Protein AF-I0YKD5-F1 (afdb_monomer)

Structure (mmCIF, N/CA/C/O backbone):
data_AF-I0YKD5-F1
#
_entry.id   AF-I0YKD5-F1
#
loop_
_atom_site.group_PDB
_atom_site.id
_atom_site.type_symbol
_atom_site.label_atom_id
_atom_site.label_alt_id
_atom_site.label_comp_id
_atom_site.label_asym_id
_atom_site.label_entity_id
_atom_site.label_seq_id
_atom_site.pdbx_PDB_ins_code
_atom_site.Cartn_x
_atom_site.Cartn_y
_atom_site.Cartn_z
_atom_site.occupancy
_atom_site.B_iso_or_equiv
_atom_site.auth_seq_id
_atom_site.auth_comp_id
_atom_site.auth_asym_id
_atom_site.auth_atom_id
_atom_site.pdbx_PDB_model_num
ATOM 1 N N . MET A 1 1 ? 11.331 14.201 7.854 1.00 37.38 1 MET A N 1
ATOM 2 C CA . MET A 1 1 ? 11.990 12.968 7.348 1.00 37.38 1 MET A CA 1
ATOM 3 C C . MET A 1 1 ? 11.842 11.856 8.395 1.00 37.38 1 MET A C 1
ATOM 5 O O . MET A 1 1 ? 12.772 11.095 8.614 1.00 37.38 1 MET A O 1
ATOM 9 N N . GLU A 1 2 ? 10.680 11.777 9.057 1.00 35.31 2 GLU A N 1
ATOM 10 C CA . GLU A 1 2 ? 10.522 11.077 10.348 1.00 35.31 2 GLU A CA 1
ATOM 11 C C . GLU A 1 2 ? 9.481 9.945 10.310 1.00 35.31 2 GLU A C 1
ATOM 13 O O . GLU A 1 2 ? 9.503 9.062 11.160 1.00 35.31 2 GLU A O 1
ATOM 18 N N . ASP A 1 3 ? 8.681 9.830 9.247 1.00 41.50 3 ASP A N 1
ATOM 19 C CA . ASP A 1 3 ? 7.626 8.804 9.147 1.00 41.50 3 ASP A CA 1
ATOM 20 C C . ASP A 1 3 ? 8.148 7.390 8.808 1.00 41.50 3 ASP A C 1
ATOM 22 O O . ASP A 1 3 ? 7.386 6.487 8.471 1.00 41.50 3 ASP A O 1
ATOM 26 N N . SER A 1 4 ? 9.467 7.174 8.851 1.00 49.19 4 SER A N 1
ATOM 27 C CA . SER A 1 4 ? 10.100 5.903 8.461 1.00 49.19 4 SER A CA 1
ATOM 28 C C . SER A 1 4 ? 10.347 4.939 9.624 1.00 49.19 4 SER A C 1
ATOM 30 O O . SER A 1 4 ? 10.656 3.778 9.373 1.00 49.19 4 SER A O 1
ATOM 32 N N . VAL A 1 5 ? 10.216 5.367 10.883 1.00 51.81 5 VAL A N 1
ATOM 33 C CA . VAL A 1 5 ? 10.756 4.607 12.026 1.00 51.81 5 VAL A CA 1
ATOM 34 C C . VAL A 1 5 ? 9.925 3.361 12.361 1.00 51.81 5 VAL A C 1
ATOM 36 O O . VAL A 1 5 ? 10.492 2.288 12.547 1.00 51.81 5 VAL A O 1
ATOM 39 N N . THR A 1 6 ? 8.592 3.435 12.355 1.00 48.34 6 THR A N 1
ATOM 40 C CA . THR A 1 6 ? 7.746 2.330 12.854 1.00 48.34 6 THR A CA 1
ATOM 41 C C . THR A 1 6 ? 7.658 1.144 11.883 1.00 48.34 6 THR A C 1
ATOM 43 O O . THR A 1 6 ? 7.740 -0.011 12.299 1.00 48.34 6 THR A O 1
ATOM 46 N N . GLY A 1 7 ? 7.570 1.400 10.571 1.00 50.03 7 GLY A N 1
ATOM 47 C CA . GLY A 1 7 ? 7.615 0.339 9.552 1.00 50.03 7 GLY A CA 1
ATOM 48 C C . GLY A 1 7 ? 9.004 -0.295 9.415 1.00 50.03 7 GLY A C 1
ATOM 49 O O . GLY A 1 7 ? 9.126 -1.495 9.163 1.00 50.03 7 GLY A O 1
ATOM 50 N N . PHE A 1 8 ? 10.058 0.497 9.635 1.00 52.47 8 PHE A N 1
ATOM 51 C CA . PHE A 1 8 ? 11.442 0.028 9.605 1.00 52.47 8 PHE A CA 1
ATOM 52 C C . PHE A 1 8 ? 11.799 -0.805 10.843 1.00 52.47 8 PHE A C 1
ATOM 54 O O . PHE A 1 8 ? 12.452 -1.838 10.700 1.00 52.47 8 PHE A O 1
ATOM 61 N N . ALA A 1 9 ? 11.308 -0.420 12.028 1.00 54.50 9 ALA A N 1
ATOM 62 C CA . ALA A 1 9 ? 11.551 -1.126 13.287 1.00 54.50 9 ALA A CA 1
ATOM 63 C C . ALA A 1 9 ? 11.042 -2.575 13.263 1.00 54.50 9 ALA A C 1
ATOM 65 O O . ALA A 1 9 ? 11.730 -3.478 13.732 1.00 54.50 9 ALA A O 1
ATOM 66 N N . LEU A 1 10 ? 9.875 -2.818 12.657 1.00 62.19 10 LEU A N 1
ATOM 67 C CA . LEU A 1 10 ? 9.301 -4.164 12.554 1.00 62.19 10 LEU A CA 1
ATOM 68 C C . LEU A 1 10 ? 9.714 -4.910 11.272 1.00 62.19 10 LEU A C 1
ATOM 70 O O . LEU A 1 10 ? 9.335 -6.065 11.090 1.00 62.19 10 LEU A O 1
ATOM 74 N N . ARG A 1 11 ? 10.462 -4.261 10.361 1.00 68.12 11 ARG A N 1
ATOM 75 C CA . ARG A 1 11 ? 10.817 -4.778 9.021 1.00 68.12 11 ARG A CA 1
ATOM 76 C C . ARG A 1 11 ? 9.619 -5.338 8.234 1.00 68.12 11 ARG A C 1
ATOM 78 O O . ARG A 1 11 ? 9.782 -6.197 7.365 1.00 68.12 11 ARG A O 1
ATOM 85 N N . VAL A 1 12 ? 8.410 -4.843 8.502 1.00 76.69 12 VAL A N 1
ATOM 86 C CA . VAL A 1 12 ? 7.196 -5.278 7.802 1.00 76.69 12 VAL A CA 1
ATOM 87 C C . VAL A 1 12 ? 6.999 -4.408 6.576 1.00 76.69 12 VAL A C 1
ATOM 89 O O . VAL A 1 12 ? 7.038 -3.183 6.642 1.00 76.69 12 VAL A O 1
ATOM 92 N N . SER A 1 13 ? 6.763 -5.054 5.440 1.00 81.81 13 SER A N 1
ATOM 93 C CA . SER A 1 13 ? 6.465 -4.379 4.183 1.00 81.81 13 SER A CA 1
ATOM 94 C C . SER A 1 13 ? 5.266 -5.020 3.505 1.00 81.81 13 SER A C 1
ATOM 96 O O . SER A 1 13 ? 4.791 -6.076 3.914 1.00 81.81 13 SER A O 1
ATOM 98 N N . CYS A 1 14 ? 4.821 -4.436 2.398 1.00 79.19 14 CYS A N 1
ATOM 99 C CA . CYS A 1 14 ? 3.834 -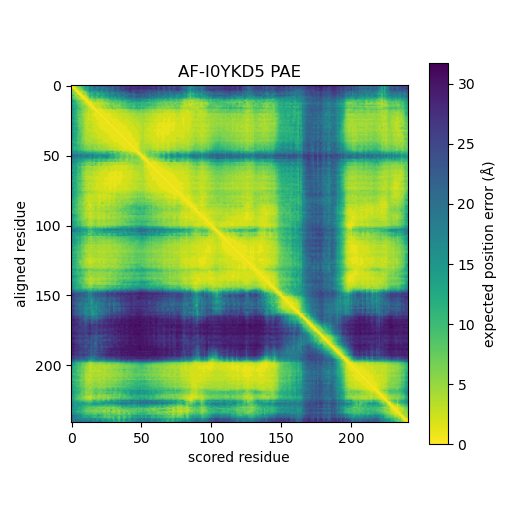5.063 1.526 1.00 79.19 14 CYS A CA 1
ATOM 100 C C . CYS A 1 14 ? 4.242 -6.463 1.027 1.00 79.19 14 CYS A C 1
ATOM 102 O O . CYS A 1 14 ? 3.388 -7.223 0.577 1.00 79.19 14 CYS A O 1
ATOM 104 N N . ALA A 1 15 ? 5.528 -6.810 1.090 1.00 80.44 15 ALA A N 1
ATOM 105 C CA . ALA A 1 15 ? 6.038 -8.088 0.622 1.00 80.44 15 ALA A CA 1
ATOM 106 C C . ALA A 1 15 ? 5.952 -9.223 1.656 1.00 80.44 15 ALA A C 1
ATOM 108 O O . ALA A 1 15 ? 6.282 -10.352 1.307 1.00 80.44 15 ALA A O 1
ATOM 109 N N . THR A 1 16 ? 5.522 -8.963 2.899 1.00 79.75 16 THR A N 1
ATOM 110 C CA . THR A 1 16 ? 5.273 -10.024 3.888 1.00 79.75 16 THR A CA 1
ATOM 111 C C . THR A 1 16 ? 3.817 -10.501 3.765 1.00 79.75 16 THR A C 1
ATOM 113 O O . THR A 1 16 ? 2.896 -9.791 4.176 1.00 79.75 16 THR A O 1
ATOM 116 N N . PRO A 1 17 ? 3.563 -11.691 3.183 1.00 74.19 17 PRO A N 1
ATOM 117 C CA . PRO A 1 17 ? 2.228 -12.074 2.711 1.00 74.19 17 PRO A CA 1
ATOM 118 C C . PRO A 1 17 ? 1.195 -12.233 3.831 1.00 74.19 17 PRO A C 1
ATOM 120 O O . PRO A 1 17 ? 0.009 -12.038 3.589 1.00 74.19 17 PRO A O 1
ATOM 123 N N . VAL A 1 18 ? 1.638 -12.556 5.048 1.00 81.62 18 VAL A N 1
ATOM 124 C CA . VAL A 1 18 ? 0.762 -12.731 6.218 1.00 81.62 18 VAL A CA 1
ATOM 125 C C . VAL A 1 18 ? 0.810 -11.501 7.121 1.00 81.62 18 VAL A C 1
ATOM 127 O O . VAL A 1 18 ? -0.221 -10.910 7.435 1.00 81.62 18 VAL A O 1
ATOM 130 N N . LEU A 1 19 ? 2.017 -11.078 7.503 1.00 81.94 19 LEU A N 1
ATOM 131 C CA . LEU A 1 19 ? 2.203 -10.026 8.500 1.00 81.94 19 LEU A CA 1
ATOM 132 C C . LEU A 1 19 ? 1.756 -8.644 8.002 1.00 81.94 19 LEU A C 1
ATOM 134 O O . LEU A 1 19 ? 1.177 -7.882 8.770 1.00 81.94 19 LEU A O 1
ATOM 138 N N . GLY A 1 20 ? 1.968 -8.332 6.719 1.00 82.19 20 GLY A N 1
ATOM 139 C CA . GLY A 1 20 ? 1.531 -7.068 6.129 1.00 82.19 20 GLY A CA 1
ATOM 140 C C . GLY A 1 20 ? 0.006 -6.899 6.170 1.00 82.19 20 GLY A C 1
ATOM 141 O O . GLY A 1 20 ? -0.481 -5.917 6.730 1.00 82.19 20 GLY A O 1
ATOM 142 N N . PRO A 1 21 ? -0.779 -7.847 5.623 1.00 85.75 21 PRO A N 1
ATOM 143 C CA . PRO A 1 21 ? -2.234 -7.798 5.724 1.00 85.75 21 PRO A CA 1
ATOM 144 C C . PRO A 1 21 ? -2.766 -7.827 7.159 1.00 85.75 21 PRO A C 1
ATOM 146 O O . PRO A 1 21 ? -3.711 -7.096 7.442 1.00 85.75 21 PRO A O 1
ATOM 149 N N . ALA A 1 22 ? -2.155 -8.610 8.055 1.00 87.75 22 ALA A N 1
ATOM 150 C CA . ALA A 1 22 ? -2.555 -8.662 9.461 1.00 87.75 22 ALA A CA 1
ATOM 151 C C . ALA A 1 22 ? -2.393 -7.297 10.145 1.00 87.75 22 ALA A C 1
ATOM 153 O O . ALA A 1 22 ? -3.340 -6.795 10.740 1.00 87.75 22 ALA A O 1
ATOM 154 N N . LEU A 1 23 ? -1.237 -6.643 9.987 1.00 87.81 23 LEU A N 1
ATOM 155 C CA . LEU A 1 23 ? -1.011 -5.313 10.558 1.00 87.81 23 LEU A CA 1
ATOM 156 C C . LEU A 1 23 ? -1.886 -4.237 9.910 1.00 87.81 23 LEU A C 1
ATOM 158 O O . LEU A 1 23 ? -2.377 -3.355 10.609 1.00 87.81 23 LEU A O 1
ATOM 162 N N . GLY A 1 24 ? -2.137 -4.325 8.600 1.00 88.00 24 GLY A N 1
ATOM 163 C CA . GLY A 1 24 ? -3.091 -3.441 7.927 1.00 88.00 24 GLY A CA 1
ATOM 164 C C . GLY A 1 24 ? -4.516 -3.586 8.474 1.00 88.00 24 GLY A C 1
ATOM 165 O O . GLY A 1 24 ? -5.186 -2.582 8.699 1.00 88.00 24 GLY A O 1
ATOM 166 N N . MET A 1 25 ? -4.964 -4.818 8.730 1.00 91.56 25 MET A N 1
ATOM 167 C CA . MET A 1 25 ? -6.272 -5.100 9.328 1.00 91.56 25 MET A CA 1
ATOM 168 C C . MET A 1 25 ? -6.360 -4.584 10.768 1.00 91.56 25 MET A C 1
ATOM 170 O O . MET A 1 25 ? -7.313 -3.879 11.094 1.00 91.56 25 MET A O 1
ATOM 174 N N . SER A 1 26 ? -5.353 -4.867 11.600 1.00 91.31 26 SER A N 1
ATOM 175 C CA . SER A 1 26 ? -5.290 -4.371 12.980 1.00 91.31 26 SER A CA 1
ATOM 176 C C . SER A 1 26 ? -5.279 -2.845 13.040 1.00 91.31 26 SER A C 1
ATOM 178 O O . SER A 1 26 ? -5.953 -2.266 13.887 1.00 91.31 26 SER A O 1
ATOM 180 N N . GLY A 1 27 ? -4.560 -2.191 12.121 1.00 90.25 27 GLY A N 1
ATOM 181 C CA . GLY A 1 27 ? -4.538 -0.734 12.010 1.00 90.25 27 GLY A CA 1
ATOM 182 C C . GLY A 1 27 ? -5.930 -0.155 11.761 1.00 90.25 27 GLY A C 1
ATOM 183 O O . GLY A 1 27 ? -6.363 0.720 12.503 1.00 90.25 27 GLY A O 1
ATOM 184 N N . ILE A 1 28 ? -6.667 -0.689 10.780 1.00 91.75 28 ILE A N 1
ATOM 185 C CA . ILE A 1 28 ? -8.043 -0.245 10.498 1.00 91.75 28 ILE A CA 1
ATOM 186 C C . ILE A 1 28 ? -8.966 -0.528 11.683 1.00 91.75 28 ILE A C 1
ATOM 188 O O . ILE A 1 28 ? -9.732 0.351 12.072 1.00 91.75 28 ILE A O 1
ATOM 192 N N . GLY A 1 29 ? -8.894 -1.727 12.270 1.00 94.12 29 GLY A N 1
ATOM 193 C CA . GLY A 1 29 ? -9.731 -2.100 13.411 1.00 94.12 29 GLY A CA 1
ATOM 194 C C . GLY A 1 29 ? -9.538 -1.151 14.595 1.00 94.12 29 GLY A C 1
ATOM 195 O O . GLY A 1 29 ? -10.513 -0.618 15.119 1.00 94.12 29 GLY A O 1
ATOM 196 N N . LEU A 1 30 ? -8.284 -0.860 14.956 1.00 93.94 30 LEU A N 1
ATOM 197 C CA . LEU A 1 30 ? -7.962 0.072 16.037 1.00 93.94 30 LEU A CA 1
ATOM 198 C C . LEU A 1 30 ? -8.420 1.501 15.724 1.00 93.94 30 LEU A C 1
ATOM 200 O O . LEU A 1 30 ? -9.017 2.146 16.582 1.00 93.94 30 LEU A O 1
ATOM 204 N N . SER A 1 31 ? -8.181 1.993 14.504 1.00 91.81 31 SER A N 1
ATOM 205 C CA . SER A 1 31 ? -8.661 3.318 14.094 1.00 91.81 31 SER A CA 1
ATOM 206 C C . SER A 1 31 ? -10.182 3.433 14.194 1.00 91.81 31 SER A C 1
ATOM 208 O O . SER A 1 31 ? -10.679 4.451 14.663 1.00 91.81 31 SER A O 1
ATOM 210 N N . SER A 1 32 ? -10.906 2.376 13.824 1.00 94.56 32 SER A N 1
ATOM 211 C CA . SER A 1 32 ? -12.373 2.356 13.854 1.00 94.56 32 SER A CA 1
ATOM 212 C C . SER A 1 32 ? -12.909 2.359 15.287 1.00 94.56 32 SER A C 1
ATOM 214 O O . SER A 1 32 ? -13.814 3.129 15.590 1.00 94.56 32 SER A O 1
ATOM 216 N N . ILE A 1 33 ? -12.291 1.592 16.197 1.00 95.06 33 ILE A N 1
ATOM 217 C CA . ILE A 1 33 ? -12.603 1.631 17.640 1.00 95.06 33 ILE A CA 1
ATOM 218 C C . ILE A 1 33 ? -12.434 3.048 18.197 1.00 95.06 33 ILE A C 1
ATOM 220 O O . ILE A 1 33 ? -13.304 3.557 18.903 1.00 95.06 33 ILE A O 1
ATOM 224 N N . LEU A 1 34 ? -11.309 3.698 17.883 1.00 94.50 34 LEU A N 1
ATOM 225 C CA . LEU A 1 34 ? -11.026 5.051 18.363 1.00 94.50 34 LEU A CA 1
ATOM 226 C C . LEU A 1 34 ? -12.013 6.077 17.792 1.00 94.50 34 LEU A C 1
ATOM 228 O O . LEU A 1 34 ? -12.450 6.966 18.523 1.00 94.50 34 LEU A O 1
ATOM 232 N N . ALA A 1 35 ? -12.393 5.943 16.520 1.00 92.50 35 ALA A N 1
ATOM 233 C CA . ALA A 1 35 ? -13.384 6.806 15.887 1.00 92.50 35 ALA A CA 1
ATOM 234 C C . ALA A 1 35 ? -14.782 6.626 16.498 1.00 92.50 35 ALA A C 1
ATOM 236 O O . ALA A 1 35 ? -15.439 7.620 16.814 1.00 92.50 35 ALA A O 1
ATOM 237 N N . GLY A 1 36 ? -15.215 5.384 16.734 1.00 93.12 36 GLY A N 1
ATOM 238 C CA . GLY A 1 36 ? -16.485 5.091 17.399 1.00 93.12 36 GLY A CA 1
ATOM 239 C C . GLY A 1 36 ? -16.531 5.645 18.824 1.00 93.12 36 GLY A C 1
ATOM 240 O O . GLY A 1 36 ? -17.502 6.295 19.214 1.00 93.12 36 GLY A O 1
ATOM 241 N N . GLU A 1 37 ? -15.449 5.487 19.590 1.00 92.75 37 GLU A N 1
ATOM 242 C CA . GLU A 1 37 ? -15.343 6.044 20.943 1.00 92.75 37 GLU A CA 1
ATOM 243 C C . GLU A 1 37 ? -15.373 7.580 20.938 1.00 92.75 37 GLU A C 1
ATOM 245 O O . GLU A 1 37 ? -16.077 8.189 21.749 1.00 92.75 37 GLU A O 1
ATOM 250 N N . ALA A 1 38 ? -14.663 8.218 20.003 1.00 92.69 38 ALA A N 1
ATOM 251 C CA . ALA A 1 38 ? -14.697 9.668 19.837 1.00 92.69 38 ALA A CA 1
ATOM 252 C C . ALA A 1 38 ? -16.105 10.173 19.474 1.00 92.69 38 ALA A C 1
ATOM 254 O O . ALA A 1 38 ? -16.593 11.113 20.104 1.00 92.69 38 ALA A O 1
ATOM 255 N N . SER A 1 39 ? -16.786 9.510 18.531 1.00 92.75 39 SER A N 1
ATOM 256 C CA . SER A 1 39 ? -18.163 9.826 18.130 1.00 92.75 39 SER A CA 1
ATOM 257 C C . SER A 1 39 ? -19.130 9.745 19.317 1.00 92.75 39 SER A C 1
ATOM 259 O O . SER A 1 39 ? -19.871 10.690 19.598 1.00 92.75 39 SER A O 1
ATOM 261 N N 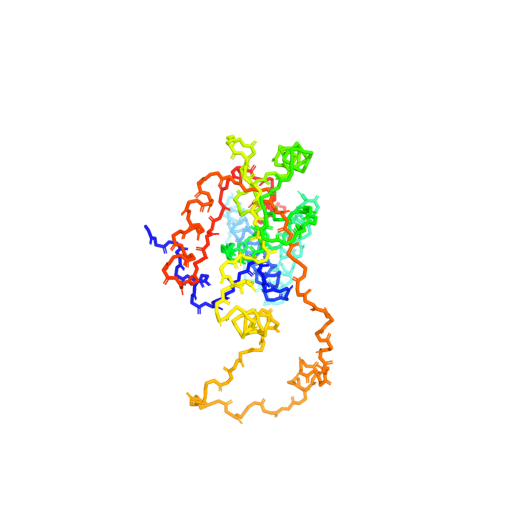. ARG A 1 40 ? -19.061 8.663 20.106 1.00 90.88 40 ARG A N 1
ATOM 262 C CA . ARG A 1 40 ? -19.916 8.477 21.289 1.00 90.88 40 ARG A CA 1
ATOM 263 C C . ARG A 1 40 ? -19.677 9.534 22.368 1.00 90.88 40 ARG A C 1
ATOM 265 O O . ARG A 1 40 ? -20.650 10.024 22.940 1.00 90.88 40 ARG A O 1
ATOM 272 N N . ARG A 1 41 ? -18.418 9.906 22.631 1.00 89.81 41 ARG A N 1
ATOM 273 C CA . ARG A 1 41 ? -18.069 10.966 23.598 1.00 89.81 41 ARG A CA 1
ATOM 274 C C . ARG A 1 41 ? -18.569 12.334 23.156 1.00 89.81 41 ARG A C 1
ATOM 276 O O . ARG A 1 41 ? -19.115 13.079 23.969 1.00 89.81 41 ARG A O 1
ATOM 283 N N . PHE A 1 42 ? -18.409 12.646 21.874 1.00 91.31 42 PHE A N 1
ATOM 284 C CA . PHE A 1 42 ? -18.910 13.890 21.307 1.00 91.31 42 PHE A CA 1
ATOM 285 C C . PHE A 1 42 ? -20.442 13.953 21.384 1.00 91.31 42 PHE A C 1
ATOM 287 O O . PHE A 1 42 ? -20.997 14.937 21.867 1.00 91.31 42 PHE A O 1
ATOM 294 N N . GLY A 1 43 ? -21.129 12.860 21.036 1.00 90.62 43 GLY A N 1
ATOM 295 C CA . GLY A 1 43 ? -22.584 12.753 21.141 1.00 90.62 43 GLY A CA 1
ATOM 296 C C . GLY A 1 43 ? -23.117 12.900 22.571 1.00 90.62 43 GLY A C 1
ATOM 297 O O . GLY A 1 43 ? -24.103 13.603 22.777 1.00 90.62 43 GLY A O 1
ATOM 298 N N . SER A 1 44 ? -22.460 12.298 23.572 1.00 90.12 44 SER A N 1
ATOM 299 C CA . SER A 1 44 ? -22.853 12.485 24.979 1.00 90.12 44 SER A CA 1
ATOM 300 C C . SER A 1 44 ? -22.650 13.922 25.455 1.00 90.12 44 SER A C 1
ATOM 302 O O . SER A 1 44 ? -23.477 14.442 26.199 1.00 90.12 44 SER A O 1
ATOM 304 N N . HIS A 1 45 ? -21.580 14.578 24.992 1.00 91.50 45 HIS A N 1
ATOM 305 C CA . HIS A 1 45 ? -21.308 15.971 25.335 1.00 91.50 45 HIS A CA 1
ATOM 306 C C . HIS A 1 45 ? -22.385 16.904 24.767 1.00 91.50 45 HIS A C 1
ATOM 308 O O . HIS A 1 45 ? -22.902 17.747 25.492 1.00 91.50 45 HIS A O 1
ATOM 314 N N . LEU A 1 46 ? -22.791 16.695 23.508 1.00 93.25 46 LEU A N 1
ATOM 315 C CA . LEU A 1 46 ? -23.862 17.470 22.873 1.00 93.25 46 LEU A CA 1
ATOM 316 C C . LEU A 1 46 ? -25.237 17.262 23.521 1.00 93.25 46 LEU A C 1
ATOM 318 O O . LEU A 1 46 ? -26.032 18.194 23.566 1.00 93.25 46 LEU A O 1
ATOM 322 N N . ARG A 1 47 ? -25.526 16.059 24.033 1.00 92.75 47 ARG A N 1
ATOM 323 C CA . ARG A 1 47 ? -26.782 15.768 24.747 1.00 92.75 47 ARG A CA 1
ATOM 324 C C . ARG A 1 47 ? -26.790 16.236 26.207 1.00 92.75 47 ARG A C 1
ATOM 326 O O . ARG A 1 47 ? -27.801 16.063 26.880 1.00 92.75 47 ARG A O 1
ATOM 333 N N . GLY A 1 48 ? -25.685 16.792 26.711 1.00 91.19 48 GLY A N 1
ATOM 334 C CA . GLY A 1 48 ? -25.548 17.149 28.126 1.00 91.19 48 GLY A CA 1
ATOM 335 C C . GLY A 1 48 ? -25.591 15.938 29.066 1.00 91.19 48 GLY A C 1
ATOM 336 O O . GLY A 1 48 ? -25.875 16.085 30.253 1.00 91.19 48 GLY A O 1
ATOM 337 N N . GLU A 1 49 ? -25.334 14.732 28.553 1.00 89.12 49 GLU A N 1
ATOM 338 C CA . GLU A 1 49 ? -25.356 13.508 29.350 1.00 89.12 49 GLU A CA 1
ATOM 339 C C . GLU A 1 49 ? -24.101 13.440 30.228 1.00 89.12 49 GLU A C 1
ATOM 341 O O . GLU A 1 49 ? -22.966 13.520 29.749 1.00 89.12 49 GLU A O 1
ATOM 346 N N . THR A 1 50 ? -24.290 13.245 31.533 1.00 80.56 50 THR A N 1
ATOM 347 C CA . THR A 1 50 ? -23.183 12.942 32.443 1.00 80.56 50 THR A CA 1
ATOM 348 C C . THR A 1 50 ? -22.631 11.545 32.162 1.00 80.56 50 THR A C 1
ATOM 350 O O . THR A 1 50 ? -23.309 10.664 31.628 1.00 80.56 50 THR A O 1
ATOM 353 N N . ARG A 1 51 ? -21.349 11.342 32.487 1.00 74.12 51 ARG A N 1
ATOM 354 C CA . ARG A 1 51 ? -20.590 10.130 32.151 1.00 74.12 51 ARG A CA 1
ATOM 355 C C . ARG A 1 51 ? -21.287 8.878 32.698 1.00 74.12 51 ARG A C 1
ATOM 357 O O . ARG A 1 51 ? -21.158 8.543 33.872 1.00 74.12 51 ARG A O 1
ATOM 364 N N . ARG A 1 52 ? -22.008 8.165 31.832 1.00 75.62 52 ARG A N 1
ATOM 365 C CA . ARG A 1 52 ? -22.695 6.921 32.191 1.00 75.62 52 ARG A CA 1
ATOM 366 C C . ARG A 1 52 ? -21.661 5.818 32.411 1.00 75.62 52 ARG A C 1
ATOM 368 O O . ARG A 1 52 ? -20.839 5.556 31.531 1.00 75.62 52 ARG A O 1
ATOM 375 N N . HIS A 1 53 ? -21.697 5.170 33.573 1.00 79.88 53 HIS A N 1
ATOM 376 C CA . HIS A 1 53 ? -20.827 4.034 33.863 1.00 79.88 53 HIS A CA 1
ATOM 377 C C . HIS A 1 53 ? -21.266 2.852 32.988 1.00 79.88 53 HIS A C 1
ATOM 379 O O . HIS A 1 53 ? -22.346 2.297 33.179 1.00 79.88 53 HIS A O 1
ATOM 385 N N . ARG A 1 54 ? -20.466 2.504 31.977 1.00 83.50 54 ARG A N 1
ATOM 386 C CA . ARG A 1 54 ? -20.733 1.344 31.115 1.00 83.50 54 ARG A CA 1
ATOM 387 C C . ARG A 1 54 ? -20.092 0.100 31.713 1.00 83.50 54 ARG A C 1
ATOM 389 O O . ARG A 1 54 ? -19.027 0.184 32.326 1.00 83.50 54 ARG A O 1
ATOM 396 N N . SER A 1 55 ? -20.727 -1.053 31.523 1.00 91.69 55 SER A N 1
ATOM 397 C CA . SER A 1 55 ? -20.098 -2.330 31.853 1.00 91.69 55 SER A CA 1
ATOM 398 C C . SER A 1 55 ? -18.921 -2.589 30.906 1.00 91.69 55 SER A C 1
ATOM 400 O O . SER A 1 55 ? -18.943 -2.181 29.742 1.00 91.69 55 SER A O 1
ATOM 402 N N . ALA A 1 56 ? -17.894 -3.297 31.385 1.00 89.19 56 ALA A N 1
ATOM 403 C CA . ALA A 1 56 ? -16.752 -3.682 30.551 1.00 89.19 56 ALA A CA 1
ATOM 404 C C . ALA A 1 56 ? -17.188 -4.498 29.319 1.00 89.19 56 ALA A C 1
ATOM 406 O O . ALA A 1 56 ? -16.632 -4.339 28.235 1.00 89.19 56 ALA A O 1
ATOM 407 N N . GLN A 1 57 ? -18.231 -5.319 29.470 1.00 93.00 57 GLN A N 1
ATOM 408 C CA . GLN A 1 57 ? -18.815 -6.098 28.382 1.00 93.00 57 GLN A CA 1
ATOM 409 C C . GLN A 1 57 ? -19.436 -5.211 27.294 1.00 93.00 57 GLN A C 1
ATOM 411 O O . GLN A 1 57 ? -19.195 -5.463 26.117 1.00 93.00 57 GLN A O 1
ATOM 416 N N . ALA A 1 58 ? -20.174 -4.158 27.665 1.00 88.62 58 ALA A N 1
ATOM 417 C CA . ALA A 1 58 ? -20.751 -3.228 26.693 1.00 88.62 58 ALA A CA 1
ATOM 418 C C . ALA A 1 58 ? -19.657 -2.479 25.915 1.00 88.62 58 ALA A C 1
ATOM 420 O O . ALA A 1 58 ? -19.732 -2.363 24.697 1.00 88.62 58 ALA A O 1
ATOM 421 N N . VAL A 1 59 ? -18.589 -2.049 26.598 1.00 90.94 59 VAL A N 1
ATOM 422 C CA . VAL A 1 59 ? -17.437 -1.398 25.947 1.00 90.94 59 VAL A CA 1
ATOM 423 C C . VAL A 1 59 ? -16.743 -2.344 24.962 1.00 90.94 59 VAL A C 1
ATOM 425 O O . VAL A 1 59 ? -16.391 -1.933 23.859 1.00 90.94 59 VAL A O 1
ATOM 428 N N . ALA A 1 60 ? -16.562 -3.613 25.335 1.00 93.25 60 ALA A N 1
ATOM 429 C CA . ALA A 1 60 ? -15.950 -4.609 24.460 1.00 93.25 60 ALA A CA 1
ATOM 430 C C . ALA A 1 60 ? -16.818 -4.924 23.228 1.00 93.25 60 ALA A C 1
ATOM 432 O O . ALA A 1 60 ? -16.280 -5.086 22.134 1.00 93.25 60 ALA A O 1
ATOM 433 N N . GLN A 1 61 ? -18.144 -4.987 23.391 1.00 94.50 61 GLN A N 1
ATOM 434 C CA . GLN A 1 61 ? -19.085 -5.186 22.285 1.00 94.50 61 GLN A CA 1
ATOM 435 C C . GLN A 1 61 ? -19.078 -3.999 21.316 1.00 94.50 61 GLN A C 1
ATOM 437 O O . GLN A 1 61 ? -18.926 -4.216 20.115 1.00 94.50 61 GLN A O 1
ATOM 442 N N . ASP A 1 62 ? -19.156 -2.767 21.828 1.00 93.44 62 ASP A N 1
ATOM 443 C CA . ASP A 1 62 ? -19.073 -1.544 21.018 1.00 93.44 62 ASP A CA 1
ATOM 444 C C . ASP A 1 62 ? -17.761 -1.512 20.214 1.00 93.44 62 ASP A C 1
ATOM 446 O O . ASP A 1 62 ? -17.771 -1.312 19.001 1.00 93.44 62 ASP A O 1
ATOM 450 N N . ALA A 1 63 ? -16.629 -1.795 20.869 1.00 94.38 63 ALA A N 1
ATOM 451 C CA . ALA A 1 63 ? -15.324 -1.835 20.214 1.00 94.38 63 ALA A CA 1
ATOM 452 C C . ALA A 1 63 ? -15.241 -2.924 19.127 1.00 94.38 63 ALA A C 1
ATOM 454 O O . ALA A 1 63 ? -14.692 -2.693 18.048 1.00 94.38 63 ALA A O 1
ATOM 455 N N . ALA A 1 64 ? -15.789 -4.115 19.385 1.00 95.75 64 ALA A N 1
ATOM 456 C CA . ALA A 1 64 ? -15.818 -5.186 18.394 1.00 95.75 64 ALA A CA 1
ATOM 457 C C . ALA A 1 64 ? -16.656 -4.798 17.166 1.00 95.75 64 ALA A C 1
ATOM 459 O O . ALA A 1 64 ? -16.218 -5.024 16.036 1.00 95.75 64 ALA A O 1
ATOM 460 N N . LEU A 1 65 ? -17.824 -4.182 17.375 1.00 95.19 65 LEU A N 1
ATOM 461 C CA . LEU A 1 65 ? -18.686 -3.698 16.296 1.00 95.19 65 LEU A CA 1
ATOM 462 C C . LEU A 1 65 ? -17.996 -2.609 15.469 1.00 95.19 65 LEU A C 1
ATOM 464 O O . LEU A 1 65 ? -17.950 -2.732 14.244 1.00 95.19 65 LEU A O 1
ATOM 468 N N . ASP A 1 66 ? -17.393 -1.611 16.120 1.00 95.06 66 ASP A N 1
ATOM 469 C CA . ASP A 1 66 ? -16.651 -0.539 15.447 1.00 95.06 66 ASP A CA 1
ATOM 470 C C . ASP A 1 66 ? -15.523 -1.114 14.568 1.00 95.06 66 ASP A C 1
ATOM 472 O O . ASP A 1 66 ? -15.388 -0.764 13.392 1.00 95.06 66 ASP A O 1
ATOM 476 N N . ALA A 1 67 ? -14.735 -2.052 15.110 1.00 95.25 67 ALA A N 1
ATOM 477 C CA . ALA A 1 67 ? -13.650 -2.702 14.378 1.00 95.25 67 ALA A CA 1
ATOM 478 C C . ALA A 1 67 ? -14.154 -3.502 13.166 1.00 95.25 67 ALA A C 1
ATOM 480 O O . ALA A 1 67 ? -13.611 -3.364 12.066 1.00 95.25 67 ALA A O 1
ATOM 481 N N . ILE A 1 68 ? -15.185 -4.335 13.351 1.00 95.69 68 ILE A N 1
ATOM 482 C CA . ILE A 1 68 ? -15.766 -5.159 12.280 1.00 95.69 68 ILE A CA 1
ATOM 483 C C . ILE A 1 68 ? -16.340 -4.269 11.178 1.00 95.69 68 ILE A C 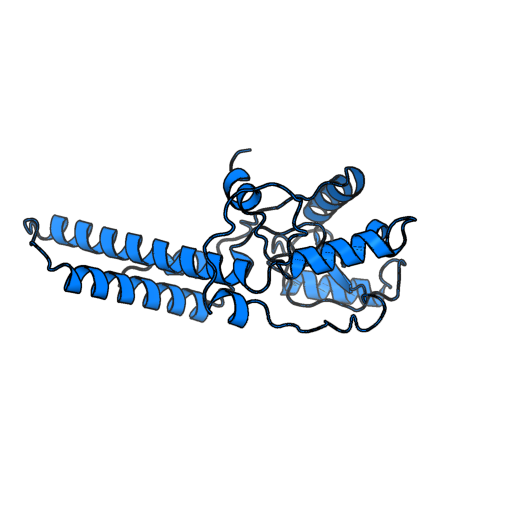1
ATOM 485 O O . ILE A 1 68 ? -16.095 -4.524 9.994 1.00 95.69 68 ILE A O 1
ATOM 489 N N . MET A 1 69 ? -17.067 -3.216 11.552 1.00 94.38 69 MET A N 1
ATOM 490 C CA . MET A 1 69 ? -17.692 -2.300 10.607 1.00 94.38 69 MET A CA 1
ATOM 491 C C . MET A 1 69 ? -16.639 -1.569 9.774 1.00 94.38 69 MET A C 1
ATOM 493 O O . MET A 1 69 ? -16.711 -1.602 8.546 1.00 94.38 69 MET A O 1
ATOM 497 N N . GLY A 1 70 ? -15.609 -0.997 10.401 1.00 93.06 70 GLY A N 1
ATOM 498 C CA . GLY A 1 70 ? -14.556 -0.288 9.672 1.00 93.06 70 GLY A CA 1
ATOM 499 C C . GLY A 1 70 ? -13.724 -1.194 8.760 1.00 93.06 70 GLY A C 1
ATOM 500 O O . GLY A 1 70 ? -13.415 -0.822 7.625 1.00 93.06 70 GLY A O 1
ATOM 501 N N . ILE A 1 71 ? -13.419 -2.426 9.189 1.00 94.19 71 ILE A N 1
ATOM 502 C CA . ILE A 1 71 ? -12.755 -3.428 8.336 1.00 94.19 71 ILE A CA 1
ATOM 503 C C . ILE A 1 71 ? -13.639 -3.795 7.136 1.00 94.19 71 ILE A C 1
ATOM 505 O O . ILE A 1 71 ? -13.150 -3.886 6.005 1.00 94.19 71 ILE A O 1
ATOM 509 N N . THR A 1 72 ? -14.937 -3.993 7.369 1.00 93.88 72 THR A N 1
ATOM 510 C CA . THR A 1 72 ? -15.905 -4.336 6.321 1.00 93.88 72 THR A CA 1
ATOM 511 C C . THR A 1 72 ? -16.041 -3.196 5.317 1.00 93.88 72 THR A C 1
ATOM 513 O O . THR A 1 72 ? -15.863 -3.423 4.119 1.00 93.88 72 THR A O 1
ATOM 516 N N . LEU A 1 73 ? -16.240 -1.961 5.784 1.00 92.88 73 LEU A N 1
ATOM 517 C CA . LEU A 1 73 ? -16.289 -0.762 4.944 1.00 92.88 73 LEU A CA 1
ATOM 518 C C . LEU A 1 73 ? -15.003 -0.595 4.132 1.00 92.88 73 LEU A C 1
ATOM 520 O O . LEU A 1 73 ? -15.064 -0.391 2.921 1.00 92.88 73 LEU A O 1
ATOM 524 N N . PHE A 1 74 ? -13.831 -0.780 4.748 1.00 92.62 74 PHE A N 1
ATOM 525 C CA . PHE A 1 74 ? -12.551 -0.711 4.043 1.00 92.62 74 PHE A CA 1
ATOM 526 C C . PHE A 1 74 ? -12.504 -1.681 2.860 1.00 92.62 74 PHE A C 1
ATOM 528 O O . PHE A 1 74 ? -12.056 -1.316 1.769 1.00 92.62 74 PHE A O 1
ATOM 535 N N . LYS A 1 75 ? -12.979 -2.915 3.055 1.00 93.62 75 LYS A N 1
ATOM 536 C CA . LYS A 1 75 ? -13.005 -3.939 2.007 1.00 93.62 75 LYS A CA 1
ATOM 537 C C . LYS A 1 75 ? -14.052 -3.642 0.935 1.00 93.62 75 LYS A C 1
ATOM 539 O O . LYS A 1 75 ? -13.720 -3.768 -0.243 1.00 93.62 75 LYS A O 1
ATOM 544 N N . LEU A 1 76 ? -15.253 -3.203 1.316 1.00 91.50 76 LEU A N 1
ATOM 545 C CA . LEU A 1 76 ? -16.321 -2.816 0.384 1.00 91.50 76 LEU A CA 1
ATOM 546 C C . LEU A 1 76 ? -15.909 -1.640 -0.510 1.00 91.50 76 LEU A C 1
ATOM 548 O O . LEU A 1 76 ? -16.208 -1.631 -1.699 1.00 91.50 76 LEU A O 1
ATOM 552 N N . MET A 1 77 ? -15.128 -0.699 0.021 1.00 89.00 77 MET A N 1
ATOM 553 C CA . MET A 1 77 ? -14.580 0.429 -0.738 1.00 89.00 77 MET A CA 1
ATOM 554 C C . MET A 1 77 ? -13.401 0.040 -1.654 1.00 89.00 77 MET A C 1
ATOM 556 O O . MET A 1 77 ? -12.791 0.910 -2.273 1.00 89.00 77 MET A O 1
ATOM 560 N N . GLY A 1 78 ? -13.041 -1.245 -1.748 1.00 88.38 78 GLY A N 1
ATOM 561 C CA . GLY A 1 78 ? -11.942 -1.734 -2.590 1.00 88.38 78 GLY A CA 1
ATOM 562 C C . GLY A 1 78 ? -10.559 -1.669 -1.932 1.00 88.38 78 GLY A C 1
ATOM 563 O O . GLY A 1 78 ? -9.534 -1.861 -2.598 1.00 88.38 78 GLY A O 1
ATOM 564 N N . GLY A 1 79 ? -10.505 -1.421 -0.622 1.00 88.50 79 GLY A N 1
ATOM 565 C CA . GLY A 1 79 ? -9.279 -1.419 0.158 1.00 88.50 79 GLY A CA 1
ATOM 566 C C . GLY A 1 79 ? -8.585 -2.784 0.155 1.00 88.50 79 GLY A C 1
ATOM 567 O O . GLY A 1 79 ? -9.189 -3.849 0.313 1.00 88.50 79 GLY A O 1
ATOM 568 N N . ARG A 1 80 ? -7.259 -2.765 0.005 1.00 89.81 80 ARG A N 1
ATOM 569 C CA . ARG A 1 80 ? -6.390 -3.934 0.197 1.00 89.81 80 ARG A CA 1
ATOM 570 C C . ARG A 1 80 ? -5.480 -3.637 1.375 1.00 89.81 80 ARG A C 1
ATOM 572 O O . ARG A 1 80 ? -4.772 -2.639 1.330 1.00 89.81 80 ARG A O 1
ATOM 579 N N . PHE A 1 81 ? -5.446 -4.495 2.394 1.00 89.25 81 PHE A N 1
ATOM 580 C CA . PHE A 1 81 ? -4.642 -4.251 3.603 1.00 89.25 81 PHE A CA 1
ATOM 581 C C . PHE A 1 81 ? -3.159 -4.025 3.288 1.00 89.25 81 PHE A C 1
ATOM 583 O O . PHE A 1 81 ? -2.510 -3.171 3.883 1.00 89.25 81 PHE A O 1
ATOM 590 N N . ARG A 1 82 ? -2.650 -4.709 2.256 1.00 86.19 82 ARG A N 1
ATOM 591 C CA . ARG A 1 82 ? -1.291 -4.518 1.744 1.00 86.19 82 ARG A CA 1
ATOM 592 C C . ARG A 1 82 ? -0.998 -3.073 1.314 1.00 86.19 82 ARG A C 1
ATOM 594 O O . ARG A 1 82 ? 0.140 -2.644 1.447 1.00 86.19 82 ARG A O 1
ATOM 601 N N . ASN A 1 83 ? -1.996 -2.319 0.845 1.00 86.19 83 ASN A N 1
ATOM 602 C CA . ASN A 1 83 ? -1.840 -0.926 0.404 1.00 86.19 83 ASN A CA 1
ATOM 603 C C . ASN A 1 83 ? -1.528 0.045 1.553 1.00 86.19 83 ASN A C 1
ATOM 605 O O . ASN A 1 83 ? -1.099 1.163 1.281 1.00 86.19 83 ASN A O 1
ATOM 609 N N . LEU A 1 84 ? -1.757 -0.363 2.805 1.00 84.69 84 LEU A N 1
ATOM 610 C CA . LEU A 1 84 ? -1.423 0.422 3.996 1.00 84.69 84 LEU A CA 1
ATOM 611 C C . LEU A 1 84 ? 0.027 0.213 4.447 1.00 84.69 84 LEU A C 1
ATOM 613 O O . LEU A 1 84 ? 0.549 0.996 5.231 1.00 84.69 84 LEU A O 1
ATOM 617 N N . MET A 1 85 ? 0.677 -0.848 3.964 1.00 85.06 85 MET A N 1
ATOM 618 C CA . MET A 1 85 ? 2.042 -1.192 4.346 1.00 85.06 85 MET A CA 1
ATOM 619 C C . MET A 1 85 ? 3.048 -0.484 3.449 1.00 85.06 85 MET A C 1
ATOM 621 O O . MET A 1 85 ? 2.785 -0.343 2.256 1.00 85.06 85 MET A O 1
ATOM 625 N N . PRO A 1 86 ? 4.224 -0.102 3.966 1.00 86.19 86 PRO A N 1
ATOM 626 C CA . PRO A 1 86 ? 5.246 0.504 3.133 1.00 86.19 86 PRO A CA 1
ATOM 627 C C . PRO A 1 86 ? 5.744 -0.471 2.059 1.00 86.19 86 PRO A C 1
ATOM 629 O O . PRO A 1 86 ? 5.854 -1.685 2.269 1.00 86.19 86 PRO A O 1
ATOM 632 N N . SER A 1 87 ? 6.096 0.079 0.901 1.00 86.94 87 SER A N 1
ATOM 633 C CA . SER A 1 87 ? 6.650 -0.673 -0.219 1.00 86.94 87 SER A CA 1
ATOM 634 C C . SER A 1 87 ? 8.147 -0.912 -0.061 1.00 86.94 87 SER A C 1
ATOM 636 O O . SER A 1 87 ? 8.904 0.035 0.137 1.00 86.94 87 SER A O 1
ATOM 638 N N . SER A 1 88 ? 8.600 -2.156 -0.229 1.00 87.38 88 SER A N 1
ATOM 639 C CA . SER A 1 88 ? 10.025 -2.453 -0.432 1.00 87.38 88 SER A CA 1
ATOM 640 C C . SER A 1 88 ? 10.390 -2.191 -1.891 1.00 87.38 88 SER A C 1
ATOM 642 O O . SER A 1 88 ? 9.718 -2.699 -2.782 1.00 87.38 88 SER A O 1
ATOM 644 N N . LEU A 1 89 ? 11.454 -1.425 -2.149 1.00 87.12 89 LEU A N 1
ATOM 645 C CA . LEU A 1 89 ? 11.869 -1.083 -3.518 1.00 87.12 89 LEU A CA 1
ATOM 646 C C . LEU A 1 89 ? 12.482 -2.253 -4.306 1.00 87.12 89 LEU A C 1
ATOM 648 O O . LEU A 1 89 ? 12.642 -2.151 -5.515 1.00 87.12 89 LEU A O 1
ATOM 652 N N . LEU A 1 90 ? 12.823 -3.368 -3.656 1.00 86.56 90 LEU A N 1
ATOM 653 C CA . LEU A 1 90 ? 13.398 -4.547 -4.325 1.00 86.56 90 LEU A CA 1
ATOM 654 C C . LEU A 1 90 ? 12.354 -5.622 -4.657 1.00 86.56 90 LEU A C 1
ATOM 656 O O . LEU A 1 90 ? 12.683 -6.652 -5.242 1.00 86.56 90 LEU A O 1
ATOM 660 N N . ARG A 1 91 ? 11.102 -5.412 -4.244 1.00 86.94 91 ARG A N 1
ATOM 661 C CA . ARG A 1 91 ? 10.001 -6.378 -4.335 1.00 86.94 91 ARG A CA 1
ATOM 662 C C . ARG A 1 91 ? 8.775 -5.710 -4.971 1.00 86.94 91 ARG A C 1
ATOM 664 O O . ARG A 1 91 ? 8.768 -4.487 -5.111 1.00 86.94 91 ARG A O 1
ATOM 671 N N . PRO A 1 92 ? 7.725 -6.466 -5.348 1.00 91.31 92 PRO A N 1
ATOM 672 C CA . PRO A 1 92 ? 6.495 -5.850 -5.826 1.00 91.31 92 PRO A CA 1
ATOM 673 C C . PRO A 1 92 ? 5.945 -4.904 -4.756 1.00 91.31 92 PRO A C 1
ATOM 675 O O . PRO A 1 92 ? 5.808 -5.283 -3.588 1.00 91.31 92 PRO A O 1
ATOM 678 N N . GLY A 1 93 ? 5.667 -3.664 -5.150 1.00 91.31 93 GLY A N 1
ATOM 679 C CA . GLY A 1 93 ? 5.160 -2.648 -4.244 1.00 91.31 93 GLY A CA 1
ATOM 680 C C . GLY A 1 93 ? 3.732 -2.927 -3.783 1.00 91.31 93 GLY A C 1
ATOM 681 O O . GLY A 1 93 ? 3.039 -3.831 -4.258 1.00 91.31 93 GLY A O 1
ATOM 682 N N . ALA A 1 94 ? 3.262 -2.124 -2.837 1.00 90.06 94 ALA A N 1
ATOM 683 C CA . ALA A 1 94 ? 1.944 -2.288 -2.248 1.00 90.06 94 ALA A CA 1
ATOM 684 C C . ALA A 1 94 ? 0.834 -2.184 -3.303 1.00 90.06 94 ALA A C 1
ATOM 686 O O . ALA A 1 94 ? -0.090 -3.004 -3.317 1.00 90.06 94 ALA A O 1
ATOM 687 N N . CYS A 1 95 ? 1.002 -1.256 -4.250 1.00 90.56 95 CYS A N 1
ATOM 688 C CA . CYS A 1 95 ? 0.106 -1.011 -5.375 1.00 90.56 95 CYS A CA 1
ATOM 689 C C . CYS A 1 95 ? 0.336 -1.944 -6.578 1.0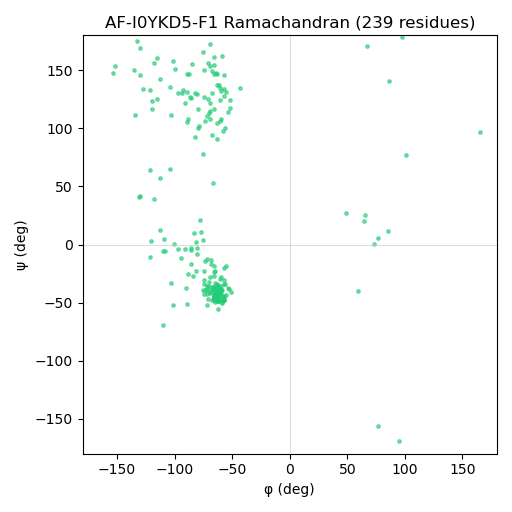0 90.56 95 CYS A C 1
ATOM 691 O O . CYS A 1 95 ? -0.243 -1.707 -7.633 1.00 90.56 95 CYS A O 1
ATOM 693 N N . ALA A 1 96 ? 1.154 -2.994 -6.463 1.00 91.94 96 ALA A N 1
ATOM 694 C CA . ALA A 1 96 ? 1.358 -3.948 -7.549 1.00 91.94 96 ALA A CA 1
ATOM 695 C C . ALA A 1 96 ? 0.070 -4.738 -7.845 1.00 91.94 96 ALA A C 1
ATOM 697 O O . ALA A 1 96 ? -0.418 -5.477 -6.988 1.00 91.94 96 ALA A O 1
ATOM 698 N N . VAL A 1 97 ? -0.490 -4.593 -9.046 1.00 90.75 97 VAL A N 1
ATOM 699 C CA . VAL A 1 97 ? -1.719 -5.297 -9.454 1.00 90.75 97 VAL A CA 1
ATOM 700 C C . VAL A 1 97 ? -1.392 -6.353 -10.498 1.00 90.75 97 VAL A C 1
ATOM 702 O O . VAL A 1 97 ? -1.413 -7.540 -10.191 1.00 90.75 97 VAL A O 1
ATOM 705 N N . GLU A 1 98 ? -1.026 -5.914 -11.697 1.00 92.69 98 GLU A N 1
ATOM 706 C CA . GLU A 1 98 ? -0.629 -6.776 -12.805 1.00 92.69 98 GLU A CA 1
ATOM 707 C C . GLU A 1 98 ? 0.844 -6.561 -13.176 1.00 92.69 98 GLU A C 1
ATOM 709 O O . GLU A 1 98 ? 1.472 -5.562 -12.817 1.00 92.69 98 GLU A O 1
ATOM 714 N N . SER A 1 99 ? 1.413 -7.545 -13.870 1.00 93.88 99 SER A N 1
ATOM 715 C CA . SER A 1 99 ? 2.803 -7.536 -14.331 1.00 93.88 99 SER A CA 1
ATOM 716 C C . SER A 1 99 ? 2.967 -8.367 -15.591 1.00 93.88 99 SER A C 1
ATOM 718 O O . SER A 1 99 ? 2.243 -9.345 -15.791 1.00 93.88 99 SER A O 1
ATOM 720 N N . LEU A 1 100 ? 3.977 -8.034 -16.389 1.00 93.50 100 LEU A N 1
ATOM 721 C CA . LEU A 1 100 ? 4.333 -8.777 -17.596 1.00 93.50 100 LEU A CA 1
ATOM 722 C C . LEU A 1 100 ? 5.512 -9.721 -17.330 1.00 93.50 100 LEU A C 1
ATOM 724 O O . LEU A 1 100 ? 6.340 -9.432 -16.465 1.00 93.50 100 LEU A O 1
ATOM 728 N N . PRO A 1 101 ? 5.619 -10.854 -18.041 1.00 91.56 101 PRO A N 1
ATOM 729 C CA . PRO A 1 101 ? 6.816 -11.686 -17.974 1.00 91.56 101 PRO A CA 1
ATOM 730 C C . PRO A 1 101 ? 8.037 -10.913 -18.495 1.00 91.56 101 PRO A C 1
ATOM 732 O O . PRO A 1 101 ? 7.942 -10.228 -19.514 1.00 91.56 101 PRO A O 1
ATOM 735 N N . ALA A 1 102 ? 9.177 -11.026 -17.807 1.00 88.75 102 ALA A N 1
ATOM 736 C CA . ALA A 1 102 ? 10.448 -10.484 -18.280 1.00 88.75 102 ALA A CA 1
ATOM 737 C C . ALA A 1 102 ? 11.325 -11.626 -18.824 1.00 88.75 102 ALA A C 1
ATOM 739 O O . ALA A 1 102 ? 11.739 -12.485 -18.039 1.00 88.75 102 ALA A O 1
ATOM 740 N N . PRO A 1 103 ? 11.583 -11.689 -20.146 1.00 80.38 103 PRO A N 1
ATOM 741 C CA . PRO A 1 103 ? 12.467 -12.691 -20.728 1.00 80.38 103 PRO A CA 1
ATOM 742 C C . PRO A 1 103 ? 13.928 -12.316 -20.433 1.00 80.38 103 PRO A C 1
ATOM 744 O O . PRO A 1 103 ? 14.631 -11.770 -21.273 1.00 80.38 103 PRO A O 1
ATOM 747 N N . GLY A 1 104 ? 14.369 -12.573 -19.202 1.00 77.94 104 GLY A N 1
ATOM 748 C CA . GLY A 1 104 ? 15.739 -12.315 -18.756 1.00 77.94 104 GLY A CA 1
ATOM 749 C C . GLY A 1 104 ? 16.044 -10.843 -18.459 1.00 77.94 104 GLY A C 1
ATOM 750 O O . GLY A 1 104 ? 15.154 -10.050 -18.156 1.00 77.94 104 GLY A O 1
ATOM 751 N N . SER A 1 105 ? 17.333 -10.499 -18.541 1.00 78.81 105 SER A N 1
ATOM 752 C CA . SER A 1 105 ? 17.880 -9.206 -18.111 1.00 78.81 105 SER A CA 1
ATOM 753 C C . SER A 1 105 ? 17.708 -8.065 -19.110 1.00 78.81 105 SER A C 1
ATOM 755 O O . SER A 1 105 ? 18.045 -6.923 -18.789 1.00 78.81 105 SER A O 1
ATOM 757 N N . GLU A 1 106 ? 17.252 -8.362 -20.324 1.00 83.81 106 GLU A N 1
ATOM 758 C CA . GLU A 1 106 ? 17.075 -7.364 -21.375 1.00 83.81 106 GLU A CA 1
ATOM 759 C C . GLU A 1 106 ? 15.982 -6.356 -21.015 1.00 83.81 106 GLU A C 1
ATOM 761 O O . GLU A 1 106 ? 15.157 -6.591 -20.135 1.00 83.81 106 GLU A O 1
ATOM 766 N N . TYR A 1 107 ? 15.979 -5.202 -21.681 1.00 83.38 107 TYR A N 1
ATOM 767 C CA . TYR A 1 107 ? 14.903 -4.226 -21.530 1.00 83.38 107 TYR A CA 1
ATOM 768 C C . TYR A 1 107 ? 13.606 -4.713 -22.188 1.00 83.38 107 TYR A C 1
ATOM 770 O O . TYR A 1 107 ? 13.615 -5.480 -23.147 1.00 83.38 107 TYR A O 1
ATOM 778 N N . ALA A 1 108 ? 12.470 -4.191 -21.717 1.00 86.00 108 ALA A N 1
ATOM 779 C CA . ALA A 1 108 ? 11.166 -4.510 -22.288 1.00 86.00 108 ALA A CA 1
ATOM 780 C C . ALA A 1 108 ? 11.100 -4.183 -23.796 1.00 86.00 108 ALA A C 1
ATOM 782 O O . ALA A 1 108 ? 11.476 -3.081 -24.221 1.00 86.00 108 ALA A O 1
ATOM 783 N N . SER A 1 109 ? 10.567 -5.123 -24.586 1.00 89.25 109 SER A N 1
ATOM 784 C CA . SER A 1 109 ? 10.278 -4.931 -26.013 1.00 89.25 109 SER A CA 1
ATOM 785 C C . SER A 1 109 ? 9.307 -3.764 -26.236 1.00 89.25 109 SER A C 1
ATOM 787 O O . SER A 1 109 ? 8.612 -3.335 -25.313 1.00 89.25 109 SER A O 1
ATOM 789 N N . GLN A 1 110 ? 9.221 -3.232 -27.460 1.00 90.69 110 GLN A N 1
ATOM 790 C CA . GLN A 1 110 ? 8.313 -2.109 -27.747 1.00 90.69 110 GLN A CA 1
ATOM 791 C C . GLN A 1 110 ? 6.844 -2.459 -27.468 1.00 90.69 110 GLN A C 1
ATOM 793 O O . GLN A 1 110 ? 6.125 -1.655 -26.875 1.00 90.69 110 GLN A O 1
ATOM 798 N N . MET A 1 111 ? 6.426 -3.689 -27.788 1.00 89.81 111 MET A N 1
ATOM 799 C CA . MET A 1 111 ? 5.092 -4.185 -27.435 1.00 89.81 111 MET A CA 1
ATOM 800 C C . MET A 1 111 ? 4.891 -4.230 -25.914 1.00 89.81 111 MET A C 1
ATOM 802 O O . MET A 1 111 ? 3.896 -3.716 -25.407 1.00 89.81 111 MET A O 1
ATOM 806 N N . ALA A 1 112 ? 5.866 -4.763 -25.167 1.00 92.38 112 ALA A N 1
ATOM 807 C CA . ALA A 1 112 ? 5.798 -4.811 -23.708 1.00 92.38 112 ALA A CA 1
ATOM 808 C C . ALA A 1 112 ? 5.777 -3.407 -23.079 1.00 92.38 112 ALA A C 1
ATOM 810 O O . ALA A 1 112 ? 5.084 -3.192 -22.091 1.00 92.38 112 ALA A O 1
ATOM 811 N N . LYS A 1 113 ? 6.480 -2.425 -23.659 1.00 93.75 113 LYS A N 1
ATOM 812 C CA . LYS A 1 113 ? 6.421 -1.016 -23.230 1.00 93.75 113 LYS A CA 1
ATOM 813 C C . LYS A 1 113 ? 5.037 -0.407 -23.449 1.00 93.75 113 LYS A C 1
ATOM 815 O O . LYS A 1 113 ? 4.554 0.301 -22.564 1.00 93.75 113 LYS A O 1
ATOM 820 N N . GLY A 1 114 ? 4.403 -0.683 -24.591 1.00 95.44 114 GLY A N 1
ATOM 821 C CA . GLY A 1 114 ? 3.025 -0.267 -24.866 1.00 95.44 114 GLY A CA 1
ATOM 822 C C . GLY A 1 114 ? 2.055 -0.820 -23.822 1.00 95.44 114 GLY A C 1
ATOM 823 O O . GLY A 1 114 ? 1.286 -0.070 -23.221 1.00 95.44 114 GLY A O 1
ATOM 824 N N . GLU A 1 115 ? 2.181 -2.109 -23.516 1.00 96.19 115 GLU A N 1
ATOM 825 C CA . GLU A 1 115 ? 1.344 -2.769 -22.518 1.00 96.19 115 GLU A CA 1
ATOM 826 C C . GLU A 1 115 ? 1.629 -2.278 -21.089 1.00 96.19 115 GLU A C 1
ATOM 828 O O . GLU A 1 115 ? 0.708 -1.972 -20.337 1.00 96.19 115 GLU A O 1
ATOM 833 N N . LEU A 1 116 ? 2.894 -2.074 -20.714 1.00 96.38 116 LEU A N 1
ATOM 834 C CA . LEU A 1 116 ? 3.256 -1.469 -19.427 1.00 96.38 116 LEU A CA 1
ATOM 835 C C . LEU A 1 116 ? 2.684 -0.061 -19.271 1.00 96.38 116 LEU A C 1
ATOM 837 O O . LEU A 1 116 ? 2.285 0.315 -18.170 1.00 96.38 116 LEU A O 1
ATOM 841 N N . LYS A 1 117 ? 2.618 0.720 -20.354 1.00 96.69 117 LYS A N 1
ATOM 842 C CA . LYS A 1 117 ? 1.985 2.041 -20.344 1.00 96.69 117 LYS A CA 1
ATOM 843 C C . LYS A 1 117 ? 0.478 1.927 -20.103 1.00 96.69 117 LYS A C 1
ATOM 845 O O . LYS A 1 117 ? -0.055 2.685 -19.291 1.00 96.69 117 LYS A O 1
ATOM 850 N N . ARG A 1 118 ? -0.192 0.951 -20.729 1.00 96.44 118 ARG A N 1
ATOM 851 C CA . ARG A 1 118 ? -1.607 0.633 -20.470 1.00 96.44 118 ARG A CA 1
ATOM 852 C C . ARG A 1 118 ? -1.830 0.268 -18.999 1.00 96.44 118 ARG A C 1
ATOM 854 O O . ARG A 1 118 ? -2.677 0.876 -18.344 1.00 96.44 118 ARG A O 1
ATOM 861 N N . LEU A 1 119 ? -1.022 -0.650 -18.460 1.00 96.19 119 LEU A N 1
ATOM 862 C CA . LEU A 1 119 ? -1.066 -1.052 -17.049 1.00 96.19 119 LEU A CA 1
ATOM 863 C C . LEU A 1 119 ? -0.812 0.134 -16.107 1.00 96.19 119 LEU A C 1
ATOM 865 O O . LEU A 1 119 ? -1.529 0.309 -15.127 1.00 96.19 119 LEU A O 1
ATOM 869 N N . PHE A 1 120 ? 0.161 0.993 -16.415 1.00 95.88 120 PHE A N 1
ATOM 870 C CA . PHE A 1 120 ? 0.482 2.167 -15.602 1.00 95.88 120 PHE A CA 1
ATOM 871 C C . PHE A 1 120 ? -0.662 3.182 -15.544 1.00 95.88 120 PHE A C 1
ATOM 873 O O . PHE A 1 120 ? -0.941 3.725 -14.479 1.00 95.88 120 PHE A O 1
ATOM 880 N N . HIS A 1 121 ? -1.340 3.453 -16.660 1.00 94.38 121 HIS A N 1
ATOM 881 C CA . HIS A 1 121 ? -2.470 4.385 -16.653 1.00 94.38 121 HIS A CA 1
ATOM 882 C C . HIS A 1 121 ? -3.705 3.796 -15.959 1.00 94.38 121 HIS A C 1
ATOM 884 O O . HIS A 1 121 ? -4.401 4.526 -15.251 1.00 94.38 121 HIS A O 1
ATOM 890 N N . ARG A 1 122 ? -3.946 2.483 -16.097 1.00 93.31 122 ARG A N 1
ATOM 891 C CA . ARG A 1 122 ? -5.061 1.789 -15.434 1.00 93.31 122 ARG A CA 1
ATOM 892 C C . ARG A 1 122 ? -4.836 1.645 -13.926 1.00 93.31 122 ARG A C 1
ATOM 894 O O . ARG A 1 122 ? -5.686 2.041 -13.130 1.00 93.31 122 ARG A O 1
ATOM 901 N N . ASP A 1 123 ? -3.684 1.117 -13.522 1.00 92.06 123 ASP A N 1
ATOM 902 C CA . ASP A 1 123 ? -3.429 0.692 -12.140 1.00 92.06 123 ASP A CA 1
ATOM 903 C C . ASP A 1 123 ? -2.565 1.694 -11.368 1.00 92.06 123 ASP A C 1
ATOM 905 O O . ASP A 1 123 ? -2.794 1.928 -10.178 1.00 92.06 123 ASP A O 1
ATOM 909 N N . GLY A 1 124 ? -1.638 2.357 -12.057 1.00 93.00 124 GLY A N 1
ATOM 910 C CA . GLY A 1 124 ? -0.625 3.236 -11.479 1.00 93.00 124 GLY A CA 1
ATOM 911 C C . GLY A 1 124 ? 0.726 2.554 -11.275 1.00 93.00 124 GLY A C 1
ATOM 912 O O . GLY A 1 124 ? 0.915 1.368 -11.532 1.00 93.00 124 GLY A O 1
ATOM 913 N N . CYS A 1 125 ? 1.685 3.335 -10.785 1.00 94.25 125 CYS A N 1
ATOM 914 C CA . CYS A 1 125 ? 2.984 2.856 -10.331 1.00 94.25 125 CYS A CA 1
ATOM 915 C C . CYS A 1 125 ? 2.813 1.770 -9.262 1.00 94.25 125 CYS A C 1
ATOM 917 O O . CYS A 1 125 ? 2.123 1.984 -8.265 1.00 94.25 125 CYS A O 1
ATOM 919 N N . HIS A 1 126 ? 3.514 0.649 -9.405 1.00 93.31 126 HIS A N 1
ATOM 920 C CA . HIS A 1 126 ? 3.378 -0.484 -8.489 1.00 93.31 126 HIS A CA 1
ATOM 921 C C . HIS A 1 126 ? 3.840 -0.189 -7.049 1.00 93.31 126 HIS A C 1
ATOM 923 O O . HIS A 1 126 ? 3.349 -0.819 -6.116 1.00 93.31 126 HIS A O 1
ATOM 929 N N . HIS A 1 127 ? 4.703 0.812 -6.836 1.00 91.50 127 HIS A N 1
ATOM 930 C CA . HIS A 1 127 ? 5.081 1.273 -5.493 1.00 91.50 127 HIS A CA 1
ATOM 931 C C . HIS A 1 127 ? 4.174 2.368 -4.946 1.00 91.50 127 HIS A C 1
ATOM 933 O O . HIS A 1 127 ? 3.723 2.263 -3.816 1.00 91.50 127 HIS A O 1
ATOM 939 N N . CYS A 1 128 ? 3.944 3.445 -5.703 1.00 90.25 128 CYS A N 1
ATOM 940 C CA . CYS A 1 128 ? 3.283 4.638 -5.164 1.00 90.25 128 CYS A CA 1
ATOM 941 C C . CYS A 1 128 ? 1.872 4.893 -5.690 1.00 90.25 128 CYS A C 1
ATOM 943 O O . CYS A 1 128 ? 1.229 5.833 -5.245 1.00 90.25 128 CYS A O 1
ATOM 945 N N . GLY A 1 129 ? 1.388 4.118 -6.657 1.00 90.00 129 GLY A N 1
ATOM 946 C CA . GLY A 1 129 ? 0.053 4.276 -7.237 1.00 90.00 129 GLY A CA 1
ATOM 947 C C . GLY A 1 129 ? -0.121 5.481 -8.169 1.00 90.00 129 GLY A C 1
ATOM 948 O O . GLY A 1 129 ? -1.208 5.668 -8.709 1.00 90.00 129 GLY A O 1
ATOM 949 N N . ARG A 1 130 ? 0.918 6.297 -8.398 1.00 90.75 130 ARG A N 1
ATOM 950 C CA . ARG A 1 130 ? 0.879 7.433 -9.337 1.00 90.75 130 ARG A CA 1
ATOM 951 C C . ARG A 1 130 ? 0.580 6.964 -10.768 1.00 90.75 130 ARG A C 1
ATOM 953 O O . ARG A 1 130 ? 1.235 6.042 -11.237 1.00 90.75 130 ARG A O 1
ATOM 960 N N . ARG A 1 131 ? -0.332 7.649 -11.470 1.00 92.69 131 ARG A N 1
ATOM 961 C CA . ARG A 1 131 ? -0.790 7.319 -12.843 1.00 92.69 131 ARG A CA 1
ATOM 962 C C . ARG A 1 131 ? -0.331 8.292 -13.936 1.00 92.69 131 ARG A C 1
ATOM 964 O O . ARG A 1 131 ? -0.730 8.160 -15.091 1.00 92.69 131 ARG A O 1
ATOM 971 N N . ASN A 1 132 ? 0.495 9.276 -13.582 1.00 91.12 132 ASN A N 1
ATOM 972 C CA . ASN A 1 132 ? 1.020 10.282 -14.504 1.00 91.12 132 ASN A CA 1
ATOM 973 C C . ASN A 1 132 ? 2.554 10.234 -14.612 1.00 91.12 132 ASN A C 1
ATOM 975 O O . ASN A 1 132 ? 3.250 9.773 -13.702 1.00 91.12 132 ASN A O 1
ATOM 979 N N . GLY A 1 133 ? 3.070 10.740 -15.734 1.00 91.31 133 GLY A N 1
ATOM 980 C CA . GLY A 1 133 ? 4.501 10.834 -16.024 1.00 91.31 133 GLY A CA 1
ATOM 981 C C . GLY A 1 133 ? 5.066 9.663 -16.833 1.00 91.31 133 GLY A C 1
ATOM 982 O O . GLY A 1 133 ? 4.334 8.845 -17.388 1.00 91.31 133 GLY A O 1
ATOM 983 N N . ARG A 1 134 ? 6.402 9.614 -16.919 1.00 94.69 134 ARG A N 1
ATOM 984 C CA . ARG A 1 134 ? 7.143 8.588 -17.665 1.00 94.69 134 ARG A CA 1
ATOM 985 C C . ARG A 1 134 ? 7.000 7.215 -17.003 1.00 94.69 134 ARG A C 1
ATOM 987 O O . ARG A 1 134 ? 7.271 7.074 -15.808 1.00 94.69 134 ARG A O 1
ATOM 994 N N . VAL A 1 135 ? 6.648 6.221 -17.817 1.00 95.81 135 VAL A N 1
ATOM 995 C CA . VAL A 1 135 ? 6.510 4.815 -17.419 1.00 95.81 135 VAL A CA 1
ATOM 996 C C . VAL A 1 135 ? 7.818 4.074 -17.658 1.00 95.81 135 VAL A C 1
ATOM 998 O O . VAL A 1 135 ? 8.423 4.192 -18.724 1.00 95.81 135 VAL A O 1
ATOM 1001 N N . ILE A 1 136 ? 8.245 3.312 -16.658 1.00 95.00 136 ILE A N 1
ATOM 1002 C CA . ILE A 1 136 ? 9.425 2.453 -16.693 1.00 95.00 136 ILE A CA 1
ATOM 1003 C C . ILE A 1 136 ? 8.965 1.024 -16.402 1.00 95.00 136 ILE A C 1
ATOM 1005 O O . ILE A 1 136 ? 8.176 0.802 -15.484 1.00 95.00 136 ILE A O 1
ATOM 1009 N N . GLY A 1 137 ? 9.435 0.070 -17.206 1.00 94.62 137 GLY A N 1
ATOM 1010 C CA . GLY A 1 137 ? 9.278 -1.354 -16.926 1.00 94.62 137 GLY A CA 1
ATOM 1011 C C . GLY A 1 137 ? 10.322 -1.784 -15.913 1.00 94.62 137 GLY A C 1
ATOM 1012 O O . GLY A 1 137 ? 11.479 -1.960 -16.276 1.00 94.62 137 GLY A O 1
ATOM 1013 N N . ASP A 1 138 ? 9.915 -1.897 -14.657 1.00 93.62 138 ASP A N 1
ATOM 1014 C CA . ASP A 1 138 ? 10.790 -2.262 -13.551 1.00 93.62 138 ASP A CA 1
ATOM 1015 C C . ASP A 1 138 ? 10.903 -3.782 -13.431 1.00 93.62 138 ASP A C 1
ATOM 1017 O O . ASP A 1 138 ? 9.889 -4.478 -13.338 1.00 93.62 138 ASP A O 1
ATOM 1021 N N . HIS A 1 139 ? 12.132 -4.290 -13.436 1.00 92.56 139 HIS A N 1
ATOM 1022 C CA . HIS A 1 139 ? 12.425 -5.703 -13.248 1.00 92.56 139 HIS A CA 1
ATOM 1023 C C . HIS A 1 139 ? 12.374 -6.066 -11.767 1.00 92.56 139 HIS A C 1
ATOM 1025 O O . HIS A 1 139 ? 13.218 -5.644 -10.978 1.00 92.56 139 HIS A O 1
ATOM 1031 N N . ILE A 1 140 ? 11.439 -6.937 -11.401 1.00 89.88 140 ILE A N 1
ATOM 1032 C CA . ILE A 1 140 ? 11.348 -7.485 -10.051 1.00 89.88 140 ILE A CA 1
ATOM 1033 C C . ILE A 1 140 ? 11.505 -9.013 -10.100 1.00 89.88 140 ILE A C 1
ATOM 1035 O O . ILE A 1 140 ? 10.711 -9.675 -10.778 1.00 89.88 140 ILE A O 1
ATOM 1039 N N . PRO A 1 141 ? 12.479 -9.596 -9.368 1.00 85.94 141 PRO A N 1
ATOM 1040 C CA . PRO A 1 141 ? 13.558 -8.927 -8.619 1.00 85.94 141 PRO A CA 1
ATOM 1041 C C . PRO A 1 141 ? 14.551 -8.177 -9.539 1.00 85.94 141 PRO A C 1
ATOM 1043 O O . PRO A 1 141 ? 14.704 -8.588 -10.684 1.00 85.94 141 PRO A O 1
ATOM 1046 N N . PRO A 1 142 ? 15.259 -7.126 -9.081 1.00 86.44 142 PRO A N 1
ATOM 1047 C CA . PRO A 1 142 ? 16.221 -6.383 -9.908 1.00 86.44 142 PRO A CA 1
ATOM 1048 C C . PRO A 1 142 ? 17.347 -7.230 -10.518 1.00 86.44 142 PRO A C 1
ATOM 1050 O O . PRO A 1 142 ? 17.897 -8.112 -9.860 1.00 86.44 142 PRO A O 1
ATOM 1053 N N . ASN A 1 143 ? 17.791 -6.881 -11.734 1.00 85.25 143 ASN A N 1
ATOM 1054 C CA . ASN A 1 143 ? 18.861 -7.589 -12.462 1.00 85.25 143 ASN A CA 1
ATOM 1055 C C . ASN A 1 143 ? 20.140 -7.792 -11.644 1.00 85.25 143 ASN A C 1
ATOM 1057 O O . ASN A 1 143 ? 20.721 -8.871 -11.671 1.00 85.25 143 ASN A O 1
ATOM 1061 N N . LYS A 1 144 ? 20.566 -6.786 -10.870 1.00 79.19 144 LYS A N 1
ATOM 1062 C CA . LYS A 1 144 ? 21.766 -6.881 -10.020 1.00 79.19 144 LYS A CA 1
ATOM 1063 C C . LYS A 1 144 ? 21.667 -8.012 -8.983 1.00 79.19 144 LYS A C 1
ATOM 1065 O O . LYS A 1 144 ? 22.691 -8.547 -8.570 1.00 79.19 144 LYS A O 1
ATOM 1070 N N . LEU A 1 145 ? 20.449 -8.365 -8.568 1.00 73.69 145 LEU A N 1
ATOM 1071 C CA . LEU A 1 145 ? 20.178 -9.462 -7.638 1.00 73.69 145 LEU A CA 1
ATOM 1072 C C . LEU A 1 145 ? 20.005 -10.802 -8.356 1.00 73.69 145 LEU A C 1
ATOM 1074 O O . LEU A 1 145 ? 20.257 -11.824 -7.743 1.00 73.69 145 LEU A O 1
ATOM 1078 N N . MET A 1 146 ? 19.606 -10.816 -9.629 1.00 71.12 146 MET A N 1
ATOM 1079 C CA . MET A 1 146 ? 19.413 -12.054 -10.398 1.00 71.12 146 MET A CA 1
ATOM 1080 C C . MET A 1 146 ? 20.675 -12.512 -11.143 1.00 71.12 146 MET A C 1
ATOM 1082 O O . MET A 1 146 ? 20.949 -13.704 -11.204 1.00 71.12 146 MET A O 1
ATOM 1086 N N . HIS A 1 147 ? 21.455 -11.576 -11.687 1.00 70.62 147 HIS A N 1
ATOM 1087 C CA . HIS A 1 147 ? 22.545 -11.848 -12.635 1.00 70.62 147 HIS A CA 1
ATOM 1088 C C . HIS A 1 147 ? 23.924 -11.368 -12.153 1.00 70.62 147 HIS A C 1
ATOM 1090 O O . HIS A 1 147 ? 24.904 -11.463 -12.885 1.00 70.62 147 HIS A O 1
ATOM 1096 N N . GLY A 1 148 ? 24.024 -10.821 -10.937 1.00 62.72 148 GLY A N 1
ATOM 1097 C CA . GLY A 1 148 ? 25.311 -10.435 -10.354 1.00 62.72 148 GLY A CA 1
ATOM 1098 C C . GLY A 1 148 ? 26.126 -11.641 -9.851 1.00 62.72 148 GLY A C 1
ATOM 1099 O O . GLY A 1 148 ? 25.546 -12.699 -9.609 1.00 62.72 148 GLY A O 1
ATOM 1100 N N . PRO A 1 149 ? 27.436 -11.478 -9.564 1.00 55.41 149 PRO A N 1
ATOM 1101 C CA . PRO A 1 149 ? 28.309 -12.553 -9.055 1.00 55.41 149 PRO A CA 1
ATOM 1102 C C . PRO A 1 149 ? 27.824 -13.211 -7.749 1.00 55.41 149 PRO A C 1
ATOM 1104 O O . PRO A 1 149 ? 28.217 -14.322 -7.421 1.00 55.41 149 PRO A O 1
ATOM 1107 N N . ALA A 1 150 ? 26.951 -12.526 -7.001 1.00 54.22 150 ALA A N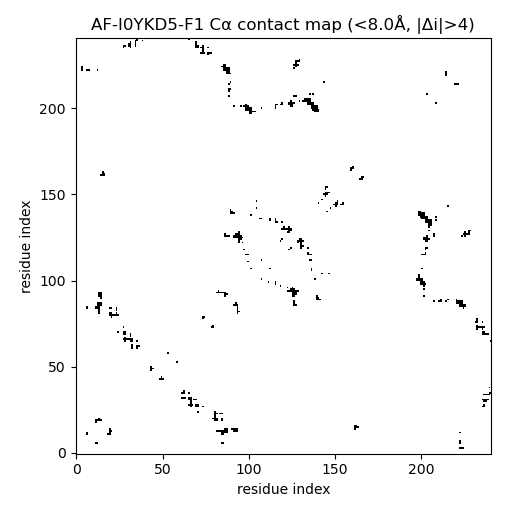 1
ATOM 1108 C CA . ALA A 1 150 ? 26.341 -12.983 -5.750 1.00 54.22 150 ALA A CA 1
ATOM 1109 C C . ALA A 1 150 ? 24.817 -13.224 -5.866 1.00 54.22 150 ALA A C 1
ATOM 1111 O O . ALA A 1 150 ? 24.124 -13.303 -4.848 1.00 54.22 150 ALA A O 1
ATOM 1112 N N . GLY A 1 151 ? 24.274 -13.255 -7.089 1.00 53.66 151 GLY A N 1
ATOM 1113 C CA . GLY A 1 151 ? 22.837 -13.148 -7.347 1.00 53.66 151 GLY A CA 1
ATOM 1114 C C . GLY A 1 151 ? 22.021 -14.323 -6.809 1.00 53.66 151 GLY A C 1
ATOM 1115 O O . GLY A 1 151 ? 21.032 -14.136 -6.106 1.00 53.66 151 GLY A O 1
ATOM 1116 N N . THR A 1 152 ? 22.497 -15.547 -7.020 1.00 53.59 152 THR A N 1
ATOM 1117 C CA . THR A 1 152 ? 21.771 -16.759 -6.620 1.00 53.59 152 THR A CA 1
ATOM 1118 C C . THR A 1 152 ? 21.625 -16.885 -5.100 1.00 53.59 152 THR A C 1
ATOM 1120 O O . THR A 1 152 ? 20.532 -17.156 -4.609 1.00 53.59 152 THR A O 1
ATOM 1123 N N . GLN A 1 153 ? 22.687 -16.622 -4.327 1.00 50.72 153 GLN A N 1
ATOM 1124 C CA . GLN A 1 153 ? 22.633 -16.702 -2.860 1.00 50.72 153 GLN A CA 1
ATOM 1125 C C . GLN A 1 153 ? 21.804 -15.569 -2.241 1.00 50.72 153 GLN A C 1
ATOM 1127 O O . GLN A 1 153 ? 21.015 -15.817 -1.330 1.00 50.72 153 GLN A O 1
ATOM 1132 N N . LYS A 1 154 ? 21.911 -14.338 -2.762 1.00 54.25 154 LYS A N 1
ATOM 1133 C CA . LYS A 1 154 ? 21.127 -13.197 -2.260 1.00 54.25 154 LYS A CA 1
ATOM 1134 C C . LYS A 1 154 ? 19.646 -13.303 -2.621 1.00 54.25 154 LYS A C 1
ATOM 1136 O O . LYS A 1 154 ? 18.809 -12.955 -1.792 1.00 54.25 154 LYS A O 1
ATOM 1141 N N . ALA A 1 155 ? 19.309 -13.829 -3.801 1.00 54.16 155 ALA A N 1
ATOM 1142 C CA . ALA A 1 155 ? 17.927 -14.110 -4.182 1.00 54.16 155 ALA A CA 1
ATOM 1143 C C . ALA A 1 155 ? 17.300 -15.173 -3.265 1.00 54.16 155 ALA A C 1
ATOM 1145 O O . ALA A 1 155 ? 16.189 -14.976 -2.772 1.00 54.16 155 ALA A O 1
ATOM 1146 N N . ILE A 1 156 ? 18.033 -16.250 -2.955 1.00 54.53 156 ILE A N 1
ATOM 1147 C CA . ILE A 1 156 ? 17.589 -17.280 -2.004 1.00 54.53 156 ILE A CA 1
ATOM 1148 C C . ILE A 1 156 ? 17.391 -16.677 -0.605 1.00 54.53 156 ILE A C 1
ATOM 1150 O O . ILE A 1 156 ? 16.321 -16.836 -0.026 1.00 54.53 156 ILE A O 1
ATOM 1154 N N . GLN A 1 157 ? 18.348 -15.901 -0.087 1.00 56.59 157 GLN A N 1
ATOM 1155 C CA . GLN A 1 157 ? 18.241 -15.265 1.235 1.00 56.59 157 GLN A CA 1
ATOM 1156 C C . GLN A 1 157 ? 17.081 -14.246 1.316 1.00 56.59 157 GLN A C 1
ATOM 1158 O O . GLN A 1 157 ? 16.400 -14.120 2.340 1.00 56.59 157 GLN A O 1
ATOM 1163 N N . GLN A 1 158 ? 16.783 -13.543 0.219 1.00 56.94 158 GLN A N 1
ATOM 1164 C CA . GLN A 1 158 ? 15.657 -12.606 0.130 1.00 56.94 158 GLN A CA 1
ATOM 1165 C C . GLN A 1 158 ? 14.286 -13.285 0.031 1.00 56.94 158 GLN A C 1
ATOM 1167 O O . GLN A 1 158 ? 13.301 -12.720 0.522 1.00 56.94 158 GLN A O 1
ATOM 1172 N N . ILE A 1 159 ? 14.220 -14.474 -0.577 1.00 53.84 159 ILE A N 1
ATOM 1173 C CA . ILE A 1 159 ? 13.027 -15.329 -0.591 1.00 53.84 159 ILE A CA 1
ATOM 1174 C C . ILE A 1 159 ? 12.801 -15.912 0.809 1.00 53.84 159 ILE A C 1
ATOM 1176 O O . ILE A 1 159 ? 11.700 -15.782 1.346 1.00 53.84 159 ILE A O 1
ATOM 1180 N N . THR A 1 160 ? 13.843 -16.448 1.451 1.00 50.69 160 THR A N 1
ATOM 1181 C CA . THR A 1 160 ? 13.779 -16.994 2.819 1.00 50.69 160 THR A CA 1
ATOM 1182 C C . THR A 1 160 ? 13.305 -15.946 3.830 1.00 50.69 160 THR A C 1
ATOM 1184 O O . THR A 1 160 ? 12.386 -16.205 4.605 1.00 50.69 160 THR A O 1
ATOM 1187 N N . SER A 1 161 ? 13.824 -14.716 3.746 1.00 53.16 161 SER A N 1
ATOM 1188 C CA . SER A 1 161 ? 13.375 -13.602 4.597 1.00 53.16 161 SER A CA 1
ATOM 1189 C C . SER A 1 161 ? 11.950 -13.115 4.287 1.00 53.16 161 SER A C 1
ATOM 1191 O O . SER A 1 161 ? 11.256 -12.649 5.187 1.00 53.16 161 SER A O 1
ATOM 1193 N N . SER A 1 162 ? 11.467 -13.254 3.044 1.00 45.66 162 SER A N 1
ATOM 1194 C CA . SER A 1 162 ? 10.080 -12.908 2.678 1.00 45.66 162 SER A CA 1
ATOM 1195 C C . SER A 1 162 ? 9.035 -13.918 3.170 1.00 45.66 162 SER A C 1
ATOM 1197 O O . SER A 1 162 ? 7.877 -13.555 3.370 1.00 45.66 162 SER A O 1
ATOM 1199 N N . LEU A 1 163 ? 9.452 -15.160 3.435 1.00 50.31 163 LEU A N 1
ATOM 1200 C CA . LEU A 1 163 ? 8.619 -16.211 4.026 1.00 50.31 163 LEU A CA 1
ATOM 1201 C C . LEU A 1 163 ? 8.503 -16.099 5.558 1.00 50.31 163 LEU A C 1
ATOM 1203 O O . LEU A 1 163 ? 7.859 -16.936 6.181 1.00 50.31 163 LEU A O 1
ATOM 1207 N N . GLY A 1 164 ? 9.102 -15.074 6.178 1.00 40.03 164 GLY A N 1
ATOM 1208 C CA . GLY A 1 164 ? 9.071 -14.882 7.632 1.00 40.03 164 GLY A CA 1
ATOM 1209 C C . GLY A 1 164 ? 10.018 -15.803 8.406 1.00 40.03 164 GLY A C 1
ATOM 1210 O O . GLY A 1 164 ? 10.037 -15.764 9.635 1.00 40.03 164 GLY A O 1
ATOM 1211 N N . PHE A 1 165 ? 10.846 -16.589 7.714 1.00 43.56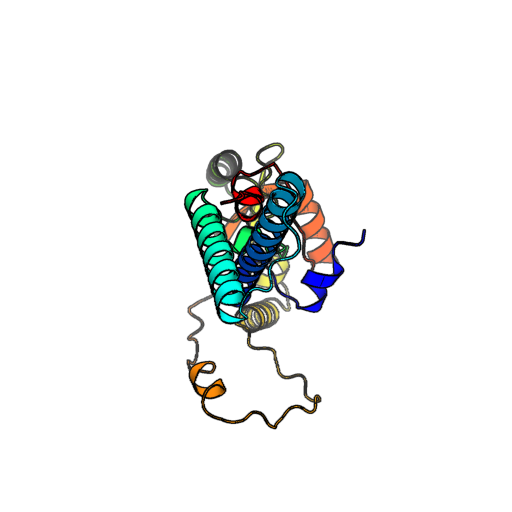 165 PHE A N 1
ATOM 1212 C CA . PHE A 1 165 ? 11.946 -17.312 8.337 1.00 43.56 165 PHE A CA 1
ATOM 1213 C C . PHE A 1 165 ? 13.128 -16.354 8.484 1.00 43.56 165 PHE A C 1
ATOM 1215 O O . PHE A 1 165 ? 13.928 -16.166 7.569 1.00 43.56 165 PHE A O 1
ATOM 1222 N N . SER A 1 166 ? 13.216 -15.702 9.645 1.00 36.59 166 SER A N 1
ATOM 1223 C CA . SER A 1 166 ? 14.468 -15.079 10.067 1.00 36.59 166 SER A CA 1
ATOM 1224 C C . SER A 1 166 ? 15.510 -16.185 10.183 1.00 36.59 166 SER A C 1
ATOM 1226 O O . SER A 1 166 ? 15.308 -17.138 10.937 1.00 36.59 166 SER A O 1
ATOM 1228 N N . GLU A 1 167 ? 16.633 -16.049 9.475 1.00 38.62 167 GLU A N 1
ATOM 1229 C CA . GLU A 1 167 ? 17.862 -16.713 9.895 1.00 38.62 167 GLU A CA 1
ATOM 1230 C C . GLU A 1 167 ? 18.068 -16.323 11.356 1.00 38.62 167 GLU A C 1
ATOM 1232 O O . GLU A 1 167 ? 18.129 -15.141 11.711 1.00 38.62 167 GLU A O 1
ATOM 1237 N N . SER A 1 168 ? 18.037 -17.333 12.219 1.00 36.28 168 SER A N 1
ATOM 1238 C CA . SER A 1 168 ? 18.389 -17.199 13.616 1.00 36.28 168 SER A CA 1
ATOM 1239 C C . SER A 1 168 ? 19.863 -16.808 13.643 1.00 36.28 168 SER A C 1
ATOM 1241 O O . SER A 1 168 ? 20.749 -17.657 13.611 1.00 36.28 168 SER A O 1
ATOM 1243 N N . SER A 1 169 ? 20.125 -15.500 13.632 1.00 35.81 169 SER A N 1
ATOM 1244 C CA . SER A 1 169 ? 21.363 -14.968 14.173 1.00 35.81 169 SER A CA 1
ATOM 1245 C C . SER A 1 169 ? 21.363 -15.400 15.628 1.00 35.81 169 SER A C 1
ATOM 1247 O O . SER A 1 169 ? 20.551 -14.944 16.435 1.00 35.81 169 SER A O 1
ATOM 1249 N N . SER A 1 170 ? 22.227 -16.362 15.916 1.00 40.03 170 SER A N 1
ATOM 1250 C CA . SER A 1 170 ? 22.536 -16.824 17.252 1.00 40.03 170 SER A CA 1
ATOM 1251 C C . SER A 1 170 ? 22.697 -15.623 18.191 1.00 40.03 170 SER A C 1
ATOM 1253 O O . SER A 1 170 ? 23.388 -14.661 17.854 1.00 40.03 170 SER A O 1
ATOM 1255 N N . LYS A 1 171 ? 22.075 -15.735 19.377 1.00 36.72 171 LYS A N 1
ATOM 1256 C CA . LYS A 1 171 ? 22.118 -14.835 20.554 1.00 36.72 171 LYS A CA 1
ATOM 1257 C C . LYS A 1 171 ? 20.908 -13.888 20.728 1.00 36.72 171 LYS A C 1
ATOM 1259 O O . LYS A 1 171 ? 21.024 -12.685 20.540 1.00 36.72 171 LYS A O 1
ATOM 1264 N N . ALA A 1 172 ? 19.779 -14.423 21.217 1.00 33.75 172 ALA A N 1
ATOM 1265 C CA . ALA A 1 172 ? 18.850 -13.695 22.102 1.00 33.75 172 ALA A CA 1
ATOM 1266 C C . ALA A 1 172 ? 18.038 -14.664 23.010 1.00 33.75 172 ALA A C 1
ATOM 1268 O O . ALA A 1 172 ? 17.754 -15.788 22.588 1.00 33.75 172 ALA A O 1
ATOM 1269 N N . PRO A 1 173 ? 17.666 -14.269 24.248 1.00 37.28 173 PRO A N 1
ATOM 1270 C CA . PRO A 1 173 ? 17.359 -15.173 25.360 1.00 37.28 173 PRO A CA 1
ATOM 1271 C C . PRO A 1 173 ? 15.846 -15.307 25.622 1.00 37.28 173 PRO A C 1
ATOM 1273 O O . PRO A 1 173 ? 15.351 -14.905 26.668 1.00 37.28 173 PRO A O 1
ATOM 1276 N N . PHE A 1 174 ? 15.091 -15.868 24.676 1.00 38.53 174 PHE A N 1
ATOM 1277 C CA . PHE A 1 174 ? 13.643 -16.111 24.840 1.00 38.53 174 PHE A CA 1
ATOM 1278 C C . PHE A 1 174 ? 13.237 -17.551 24.477 1.00 38.53 174 PHE A C 1
ATOM 1280 O O . PHE A 1 174 ? 12.205 -17.806 23.864 1.00 38.53 174 PHE A O 1
ATOM 1287 N N . SER A 1 175 ? 14.045 -18.534 24.880 1.00 34.97 175 SER A N 1
ATOM 1288 C CA . SER A 1 175 ? 13.845 -19.961 24.578 1.00 34.97 175 SER A CA 1
ATOM 1289 C C . SER A 1 175 ? 12.784 -20.680 25.434 1.00 34.97 175 SER A C 1
ATOM 1291 O O . SER A 1 175 ? 12.811 -21.905 25.527 1.00 34.97 175 SER A O 1
ATOM 1293 N N . ARG A 1 176 ? 11.830 -19.975 26.060 1.00 41.72 176 ARG A N 1
ATOM 1294 C CA . ARG A 1 176 ? 10.846 -20.600 26.973 1.00 41.72 176 ARG A CA 1
ATOM 1295 C C . ARG A 1 176 ? 9.383 -20.234 26.721 1.00 41.72 176 ARG A C 1
ATOM 1297 O O . ARG A 1 176 ? 8.614 -20.088 27.661 1.00 41.72 176 ARG A O 1
ATOM 1304 N N . LEU A 1 177 ? 8.970 -20.169 25.458 1.00 41.28 177 LEU A N 1
ATOM 1305 C CA . LEU A 1 177 ? 7.555 -20.334 25.103 1.00 41.28 177 LEU A CA 1
ATOM 1306 C C . LEU A 1 177 ? 7.405 -21.516 24.131 1.00 41.28 177 LEU A C 1
ATOM 1308 O O . LEU A 1 177 ? 7.074 -21.367 22.958 1.00 41.28 177 LEU A O 1
ATOM 1312 N N . SER A 1 178 ? 7.738 -22.717 24.612 1.00 46.88 178 SER A N 1
ATOM 1313 C CA . SER A 1 178 ? 7.467 -23.971 23.911 1.00 46.88 178 SER A CA 1
ATOM 1314 C C . SER A 1 178 ? 6.104 -24.513 24.345 1.00 46.88 178 SER A C 1
ATOM 1316 O O . SER A 1 178 ? 5.856 -24.763 25.519 1.00 46.88 178 SER A O 1
ATOM 1318 N N . GLY A 1 179 ? 5.202 -24.711 23.385 1.00 37.59 179 GLY A N 1
ATOM 1319 C CA . GLY A 1 179 ? 3.948 -25.414 23.644 1.00 37.59 179 GLY A CA 1
ATOM 1320 C C . GLY A 1 179 ? 2.913 -25.234 22.544 1.00 37.59 179 GLY A C 1
ATOM 1321 O O . GLY A 1 179 ? 2.188 -24.247 22.536 1.00 37.59 179 GLY A O 1
ATOM 1322 N N . LYS A 1 180 ? 2.843 -26.213 21.631 1.00 38.44 180 LYS A N 1
ATOM 1323 C CA . LYS A 1 180 ? 1.808 -26.466 20.600 1.00 38.44 180 LYS A CA 1
ATOM 1324 C C . LYS A 1 180 ? 1.522 -25.382 19.546 1.00 38.44 180 LYS A C 1
ATOM 1326 O O . LYS A 1 180 ? 1.400 -25.736 18.377 1.00 38.44 180 LYS A O 1
ATOM 1331 N N . LEU A 1 181 ? 1.491 -24.091 19.876 1.00 42.00 181 LEU A N 1
ATOM 1332 C CA . LEU A 1 181 ? 1.161 -23.034 18.907 1.00 42.00 181 LEU A CA 1
ATOM 1333 C C . LEU A 1 181 ? 2.283 -22.807 17.877 1.00 42.00 181 LEU A C 1
ATOM 1335 O O . LEU A 1 181 ? 2.025 -22.658 16.684 1.00 42.00 181 LEU A O 1
ATOM 1339 N N . GLY A 1 182 ? 3.544 -22.875 18.319 1.00 37.69 182 GLY A N 1
ATOM 1340 C CA . GLY A 1 182 ? 4.712 -22.747 17.438 1.00 37.69 182 GLY A CA 1
ATOM 1341 C C . GLY A 1 182 ? 4.851 -23.890 16.426 1.00 37.69 182 GLY A C 1
ATOM 1342 O O . GLY A 1 182 ? 5.430 -23.701 15.361 1.00 37.69 182 GLY A O 1
ATOM 1343 N N . GLN A 1 183 ? 4.275 -25.060 16.716 1.00 39.47 183 GLN A N 1
ATOM 1344 C CA . GLN A 1 183 ? 4.354 -26.234 15.844 1.00 39.47 183 GLN A CA 1
ATOM 1345 C C . GLN A 1 183 ? 3.293 -26.213 14.732 1.00 39.47 183 GLN A C 1
ATOM 1347 O O . GLN A 1 183 ? 3.543 -26.730 13.648 1.00 39.47 183 GLN A O 1
ATOM 1352 N N . ILE A 1 184 ? 2.152 -25.553 14.968 1.00 43.84 184 ILE A N 1
ATOM 1353 C CA . ILE A 1 184 ? 1.124 -25.297 13.945 1.00 43.84 184 ILE A CA 1
ATOM 1354 C C . ILE A 1 184 ? 1.590 -24.196 12.973 1.00 43.84 184 ILE A C 1
ATOM 1356 O O . ILE A 1 184 ? 1.313 -24.269 11.779 1.00 43.84 184 ILE A O 1
ATOM 1360 N N . LEU A 1 185 ? 2.357 -23.210 13.457 1.00 43.47 185 LEU A N 1
ATOM 1361 C CA . LEU A 1 185 ? 2.915 -22.120 12.640 1.00 43.47 185 LEU A CA 1
ATOM 1362 C C . LEU A 1 185 ? 4.202 -22.489 11.877 1.00 43.47 185 LEU A C 1
ATOM 1364 O O . LEU A 1 185 ? 4.498 -21.862 10.863 1.00 43.47 185 LEU A O 1
ATOM 1368 N N . MET A 1 186 ? 4.957 -23.501 12.317 1.00 41.50 186 MET A N 1
ATOM 1369 C CA . MET A 1 186 ? 6.196 -23.955 11.666 1.00 41.50 186 MET A CA 1
ATOM 1370 C C . MET A 1 186 ? 6.054 -25.349 11.051 1.00 41.50 186 MET A C 1
ATOM 1372 O O . MET A 1 186 ? 6.808 -26.274 11.362 1.00 41.50 186 MET A O 1
ATOM 1376 N N . GLY A 1 187 ? 5.083 -25.503 10.148 1.00 32.19 187 GLY A N 1
ATOM 1377 C CA . GLY A 1 187 ? 4.989 -26.689 9.304 1.00 32.19 187 GLY A CA 1
ATOM 1378 C C . GLY A 1 187 ? 6.326 -26.956 8.603 1.00 32.19 187 GLY A C 1
ATOM 1379 O O . GLY A 1 187 ? 6.849 -26.092 7.900 1.00 32.19 187 GLY A O 1
ATOM 1380 N N . LYS A 1 188 ? 6.869 -28.167 8.786 1.00 34.81 188 LYS A N 1
ATOM 1381 C CA . LYS A 1 188 ? 8.042 -28.727 8.085 1.00 34.81 188 LYS A CA 1
ATOM 1382 C C . LYS A 1 188 ? 7.750 -28.950 6.590 1.00 34.81 188 LYS A C 1
ATOM 1384 O O . LYS A 1 188 ? 7.936 -30.040 6.055 1.00 34.81 188 LYS A O 1
ATOM 1389 N N . GLY A 1 189 ? 7.281 -27.922 5.896 1.00 30.88 189 GLY A N 1
ATOM 1390 C CA . GLY A 1 189 ? 7.228 -27.895 4.448 1.00 30.88 189 GLY A CA 1
ATOM 1391 C C . GLY A 1 189 ? 8.619 -27.574 3.928 1.00 30.88 189 GLY A C 1
ATOM 1392 O O . GLY A 1 189 ? 9.025 -26.415 3.927 1.00 30.88 189 GLY A O 1
ATOM 1393 N N . ARG A 1 190 ? 9.361 -28.583 3.460 1.00 31.45 190 ARG A N 1
ATOM 1394 C CA . ARG A 1 190 ? 10.433 -28.335 2.487 1.00 31.45 190 ARG A CA 1
ATOM 1395 C C . ARG A 1 190 ? 9.771 -27.675 1.278 1.00 31.45 190 ARG A C 1
ATOM 1397 O O . ARG A 1 190 ? 9.174 -28.363 0.452 1.00 31.45 190 ARG A O 1
ATOM 1404 N N . VAL A 1 191 ? 9.835 -26.347 1.206 1.00 37.06 191 VAL A N 1
ATOM 1405 C CA . VAL A 1 191 ? 9.439 -25.589 0.020 1.00 37.06 191 VAL A CA 1
ATOM 1406 C C . VAL A 1 191 ? 10.353 -26.061 -1.103 1.00 37.06 191 VAL A C 1
ATOM 1408 O O . VAL A 1 191 ? 11.546 -25.764 -1.117 1.00 37.06 191 VAL A O 1
ATOM 1411 N N . ARG A 1 192 ? 9.808 -26.858 -2.027 1.00 30.12 192 ARG A N 1
ATOM 1412 C CA . ARG A 1 192 ? 10.470 -27.135 -3.300 1.00 30.12 192 ARG A CA 1
ATOM 1413 C C . ARG A 1 192 ? 10.569 -25.793 -4.023 1.00 30.12 192 ARG A C 1
ATOM 1415 O O . ARG A 1 192 ? 9.557 -25.280 -4.494 1.00 30.12 192 ARG A O 1
ATOM 1422 N N . VAL A 1 193 ? 11.761 -25.197 -4.052 1.00 39.50 193 VAL A N 1
ATOM 1423 C CA . VAL A 1 193 ? 12.036 -23.994 -4.846 1.00 39.50 193 VAL A CA 1
ATOM 1424 C C . VAL A 1 193 ? 11.944 -24.410 -6.312 1.00 39.50 193 VAL A C 1
ATOM 1426 O O . VAL A 1 193 ? 12.864 -24.997 -6.875 1.00 39.50 193 VAL A O 1
ATOM 1429 N N . ALA A 1 194 ? 10.765 -24.214 -6.893 1.00 35.47 194 ALA A N 1
ATOM 1430 C CA . ALA A 1 194 ? 10.474 -24.547 -8.273 1.00 35.47 194 ALA A CA 1
ATOM 1431 C C . ALA A 1 194 ? 11.162 -23.538 -9.206 1.00 35.47 194 ALA A C 1
ATOM 1433 O O . ALA A 1 194 ? 10.706 -22.406 -9.336 1.00 35.47 194 ALA A O 1
ATOM 1434 N N . GLY A 1 195 ? 12.234 -23.978 -9.871 1.00 40.78 195 GLY A N 1
ATOM 1435 C CA . GLY A 1 195 ? 12.869 -23.290 -11.000 1.00 40.78 195 GLY A CA 1
ATOM 1436 C C . GLY A 1 195 ? 13.566 -21.954 -10.682 1.00 40.78 195 GLY A C 1
ATOM 1437 O O . GLY A 1 195 ? 13.445 -21.416 -9.581 1.00 40.78 195 GLY A O 1
ATOM 1438 N N . PRO A 1 196 ? 14.324 -21.396 -11.646 1.00 51.62 196 PRO A N 1
ATOM 1439 C CA . PRO A 1 196 ? 14.884 -20.055 -11.512 1.00 51.62 196 PRO A CA 1
ATOM 1440 C C . PRO A 1 196 ? 13.742 -19.048 -11.336 1.00 51.62 196 PRO A C 1
ATOM 1442 O O . PRO A 1 196 ? 12.756 -19.084 -12.078 1.00 51.62 196 PRO A O 1
ATOM 1445 N N . ALA A 1 197 ? 13.859 -18.164 -10.339 1.00 58.44 197 ALA A N 1
ATOM 1446 C CA . ALA A 1 197 ? 12.844 -17.159 -10.045 1.00 58.44 197 ALA A CA 1
ATOM 1447 C C . ALA A 1 197 ? 12.532 -16.350 -11.314 1.00 58.44 197 ALA A C 1
ATOM 1449 O O . ALA A 1 197 ? 13.394 -15.656 -11.854 1.00 58.44 197 ALA A O 1
ATOM 1450 N N . ARG A 1 198 ? 11.301 -16.474 -11.823 1.00 74.50 198 ARG A N 1
ATOM 1451 C CA . ARG A 1 198 ? 10.882 -15.785 -13.046 1.00 74.50 198 ARG A CA 1
ATOM 1452 C C . ARG A 1 198 ? 10.741 -14.298 -12.752 1.00 74.50 198 ARG A C 1
ATOM 1454 O O . ARG A 1 198 ? 9.833 -13.888 -12.029 1.00 74.50 198 ARG A O 1
ATOM 1461 N N . GLN A 1 199 ? 11.642 -13.510 -13.320 1.00 87.81 199 GLN A N 1
ATOM 1462 C CA . GLN A 1 199 ? 11.602 -12.058 -13.254 1.00 87.81 199 GLN A CA 1
ATOM 1463 C C . GLN A 1 199 ? 10.378 -11.523 -14.010 1.00 87.81 199 GLN A C 1
ATOM 1465 O O . GLN A 1 199 ? 9.921 -12.107 -15.000 1.00 87.81 199 GLN A O 1
ATOM 1470 N N . ARG A 1 200 ? 9.810 -10.417 -13.528 1.00 92.56 200 ARG A N 1
ATOM 1471 C CA . ARG A 1 200 ? 8.621 -9.794 -14.121 1.00 92.56 200 ARG A CA 1
ATOM 1472 C C . ARG A 1 200 ? 8.794 -8.288 -14.232 1.00 92.56 200 ARG A C 1
ATOM 1474 O O . ARG A 1 200 ? 9.452 -7.682 -13.390 1.00 92.56 200 ARG A O 1
ATOM 1481 N N . TYR A 1 201 ? 8.149 -7.701 -15.234 1.00 94.88 201 TYR A N 1
ATOM 1482 C CA . TYR A 1 201 ? 8.025 -6.260 -15.379 1.00 94.88 201 TYR A CA 1
ATOM 1483 C C . TYR A 1 201 ? 6.820 -5.734 -14.614 1.00 94.88 201 TYR A C 1
ATOM 1485 O O . TYR A 1 201 ? 5.688 -6.161 -14.858 1.00 94.88 201 TYR A O 1
ATOM 1493 N N . TYR A 1 202 ? 7.057 -4.745 -13.762 1.00 95.69 202 TYR A N 1
ATOM 1494 C CA . TYR A 1 202 ? 6.010 -3.946 -13.140 1.00 95.69 202 TYR A CA 1
ATOM 1495 C C . TYR A 1 202 ? 6.054 -2.503 -13.656 1.00 95.69 202 TYR A C 1
ATOM 1497 O O . TYR A 1 202 ? 7.137 -1.953 -13.867 1.00 95.69 202 TYR A O 1
ATOM 1505 N N . PRO A 1 203 ? 4.896 -1.850 -13.853 1.00 96.31 203 PRO A N 1
ATOM 1506 C CA . PRO A 1 203 ? 4.861 -0.447 -14.239 1.00 96.31 203 PRO A CA 1
ATOM 1507 C C . PRO A 1 203 ? 5.331 0.434 -13.073 1.00 96.31 203 PRO A C 1
ATOM 1509 O O . PRO A 1 203 ? 4.750 0.418 -11.986 1.00 96.31 203 PRO A O 1
ATOM 1512 N N . GLN A 1 204 ? 6.373 1.233 -13.286 1.00 95.38 204 GLN A N 1
ATOM 1513 C CA . GLN A 1 204 ? 6.972 2.091 -12.262 1.00 95.38 204 GLN A CA 1
ATOM 1514 C C . GLN A 1 204 ? 7.139 3.526 -12.783 1.00 95.38 204 GLN A C 1
ATOM 1516 O O . GLN A 1 204 ? 7.386 3.750 -13.967 1.00 95.38 204 GLN A O 1
ATOM 1521 N N . CYS A 1 205 ? 6.996 4.524 -11.907 1.00 94.75 205 CYS A N 1
ATOM 1522 C CA . CYS A 1 205 ? 7.257 5.921 -12.262 1.00 94.75 205 CYS A CA 1
ATOM 1523 C C . CYS A 1 205 ? 8.747 6.271 -12.111 1.00 94.75 205 CYS A C 1
ATOM 1525 O O . CYS A 1 205 ? 9.449 5.692 -11.279 1.00 94.75 205 CYS A O 1
ATOM 1527 N N . ALA A 1 206 ? 9.211 7.285 -12.849 1.00 94.12 206 ALA A N 1
ATOM 1528 C CA . ALA A 1 206 ? 10.604 7.748 -12.808 1.00 94.12 206 ALA A CA 1
ATOM 1529 C C . ALA A 1 206 ? 11.116 8.087 -11.394 1.00 94.12 206 ALA A C 1
ATOM 1531 O O . ALA A 1 206 ? 12.250 7.762 -11.054 1.00 94.12 206 ALA A O 1
ATOM 1532 N N . LEU A 1 207 ? 10.269 8.675 -10.541 1.00 92.00 207 LEU A N 1
ATOM 1533 C CA . LEU A 1 207 ? 10.636 9.010 -9.160 1.00 92.00 207 LEU A CA 1
ATOM 1534 C C . LEU A 1 207 ? 10.909 7.761 -8.310 1.00 92.00 207 LEU A C 1
ATOM 1536 O O . LEU A 1 207 ? 11.894 7.714 -7.576 1.00 92.00 207 LEU A O 1
ATOM 1540 N N . CYS A 1 208 ? 10.045 6.744 -8.397 1.00 92.25 208 CYS A N 1
ATOM 1541 C CA . CYS A 1 208 ? 10.248 5.481 -7.684 1.00 92.25 208 CYS A CA 1
ATOM 1542 C C . CYS A 1 208 ? 11.458 4.720 -8.234 1.00 92.25 208 CYS A C 1
ATOM 1544 O O . CYS A 1 208 ? 12.233 4.192 -7.442 1.00 92.25 208 CYS A O 1
ATOM 1546 N N . SER A 1 209 ? 11.664 4.748 -9.553 1.00 93.31 209 SER A N 1
ATOM 1547 C CA . SER A 1 209 ? 12.827 4.135 -10.200 1.00 93.31 209 SER A CA 1
ATOM 1548 C C . SER A 1 209 ? 14.148 4.759 -9.746 1.00 93.31 209 SER A C 1
ATOM 1550 O O . SER A 1 209 ? 15.084 4.044 -9.400 1.00 93.31 209 SER A O 1
ATOM 1552 N N . GLY A 1 210 ? 14.217 6.091 -9.631 1.00 92.25 210 GLY A N 1
ATOM 1553 C CA . GLY A 1 210 ? 15.400 6.779 -9.101 1.00 92.25 210 GLY A CA 1
ATOM 1554 C C . GLY A 1 210 ? 15.705 6.431 -7.638 1.00 92.25 210 GLY A C 1
ATOM 1555 O O . GLY A 1 210 ? 16.863 6.269 -7.258 1.00 92.25 210 GLY A O 1
ATOM 1556 N N . LYS A 1 211 ? 14.671 6.252 -6.804 1.00 91.50 211 LYS A N 1
ATOM 1557 C CA . LYS A 1 211 ? 14.855 5.771 -5.423 1.00 91.50 211 LYS A CA 1
ATOM 1558 C C . LYS A 1 211 ? 15.373 4.335 -5.407 1.00 91.50 211 LYS A C 1
ATOM 1560 O O . LYS A 1 211 ? 16.319 4.033 -4.685 1.00 91.50 211 LYS A O 1
ATOM 1565 N N . GLN A 1 212 ? 14.778 3.464 -6.218 1.00 90.31 212 GLN A N 1
ATOM 1566 C CA . GLN A 1 212 ? 15.172 2.063 -6.326 1.00 90.31 212 GLN A CA 1
ATOM 1567 C C . GLN A 1 212 ? 16.619 1.913 -6.800 1.00 90.31 212 GLN A C 1
ATOM 1569 O O . GLN A 1 212 ? 17.376 1.161 -6.192 1.00 90.31 212 GLN A O 1
ATOM 1574 N N . SER A 1 213 ? 17.039 2.651 -7.829 1.00 87.12 213 SER A N 1
ATOM 1575 C CA . SER A 1 213 ? 18.412 2.579 -8.338 1.00 87.12 213 SER A CA 1
ATOM 1576 C C . SER A 1 213 ? 19.436 2.991 -7.278 1.00 87.12 213 SER A C 1
ATOM 1578 O O . SER A 1 213 ? 20.464 2.326 -7.126 1.00 87.12 213 SER A O 1
ATOM 1580 N N . ASN A 1 214 ? 19.133 4.013 -6.469 1.00 87.94 214 ASN A N 1
ATOM 1581 C CA . ASN A 1 214 ? 19.987 4.410 -5.353 1.00 87.94 214 ASN A CA 1
ATOM 1582 C C . ASN A 1 214 ? 20.087 3.302 -4.288 1.00 87.94 214 ASN A C 1
ATOM 1584 O O . ASN A 1 214 ? 21.179 2.962 -3.839 1.00 87.94 214 ASN A O 1
ATOM 1588 N N . VAL A 1 215 ? 18.961 2.678 -3.942 1.00 85.38 215 VAL A N 1
ATOM 1589 C CA . VAL A 1 215 ? 18.877 1.577 -2.967 1.00 85.38 215 VAL A CA 1
ATOM 1590 C C . VAL A 1 215 ? 19.665 0.349 -3.435 1.00 85.38 215 VAL A C 1
ATOM 1592 O O . VAL A 1 215 ? 20.491 -0.181 -2.692 1.00 85.38 215 VAL A O 1
ATOM 1595 N N . VAL A 1 216 ? 19.512 -0.036 -4.705 1.00 83.38 216 VAL A N 1
ATOM 1596 C CA . VAL A 1 216 ? 20.263 -1.129 -5.348 1.00 83.38 216 VAL A CA 1
ATOM 1597 C C . VAL A 1 216 ? 21.766 -0.825 -5.418 1.00 83.38 216 VAL A C 1
ATOM 1599 O O . VAL A 1 216 ? 22.603 -1.726 -5.270 1.00 83.38 216 VAL A O 1
ATOM 1602 N N . ARG A 1 217 ? 22.144 0.439 -5.638 1.00 81.62 217 ARG A N 1
ATOM 1603 C CA . ARG A 1 217 ? 23.546 0.877 -5.635 1.00 81.62 217 ARG A CA 1
ATOM 1604 C C . ARG A 1 217 ? 24.156 0.782 -4.240 1.00 81.62 217 ARG A C 1
ATOM 1606 O O . ARG A 1 217 ? 25.228 0.205 -4.108 1.00 81.62 217 ARG A O 1
ATOM 1613 N N . MET A 1 218 ? 23.454 1.288 -3.228 1.00 80.25 218 MET A N 1
ATOM 1614 C CA . MET A 1 218 ? 23.898 1.279 -1.831 1.00 80.25 218 MET A CA 1
ATOM 1615 C C . MET A 1 218 ? 23.825 -0.106 -1.174 1.00 80.25 218 MET A C 1
ATOM 1617 O O . MET A 1 218 ? 24.378 -0.285 -0.094 1.00 80.25 218 MET A O 1
ATOM 1621 N N . GLY A 1 219 ? 23.129 -1.071 -1.787 1.00 75.44 219 GLY A N 1
ATOM 1622 C CA . GLY A 1 219 ? 22.950 -2.411 -1.226 1.00 75.44 219 GLY A CA 1
ATOM 1623 C C . GLY A 1 219 ? 22.134 -2.422 0.069 1.00 75.44 219 GLY A C 1
ATOM 1624 O O . GLY A 1 219 ? 22.318 -3.310 0.895 1.00 75.44 219 GLY A O 1
ATOM 1625 N N . LYS A 1 220 ? 21.268 -1.422 0.265 1.00 74.00 220 LYS A N 1
ATOM 1626 C CA . LYS A 1 220 ? 20.395 -1.303 1.440 1.00 74.00 220 LYS A CA 1
ATOM 1627 C C . LYS A 1 220 ? 18.980 -1.742 1.084 1.00 74.00 220 LYS A C 1
ATOM 1629 O O . LYS A 1 220 ? 18.598 -1.676 -0.077 1.00 74.00 220 LYS A O 1
ATOM 1634 N N . ASP A 1 221 ? 18.196 -2.124 2.086 1.00 71.44 221 ASP A N 1
ATOM 1635 C CA . ASP A 1 221 ? 16.743 -2.229 1.959 1.00 71.44 221 ASP A CA 1
ATOM 1636 C C . ASP A 1 221 ? 16.104 -0.917 2.418 1.00 71.44 221 ASP A C 1
ATOM 1638 O O . ASP A 1 221 ? 16.418 -0.400 3.491 1.00 71.44 221 ASP A O 1
ATOM 1642 N N . MET A 1 222 ? 15.205 -0.369 1.600 1.00 78.38 222 MET A N 1
ATOM 1643 C CA . MET A 1 222 ? 14.464 0.848 1.923 1.00 78.38 222 MET A CA 1
ATOM 1644 C C . MET A 1 222 ? 12.968 0.613 1.755 1.00 78.38 222 MET A C 1
ATOM 1646 O O . MET A 1 222 ? 12.511 0.053 0.752 1.00 78.38 222 MET A O 1
ATOM 1650 N N . LEU A 1 223 ? 12.229 1.073 2.759 1.00 82.06 223 LEU A N 1
ATOM 1651 C CA . LEU A 1 223 ? 10.779 1.087 2.794 1.00 82.06 223 LEU A CA 1
ATOM 1652 C C . LEU A 1 223 ? 10.283 2.469 2.377 1.00 82.06 223 LEU A C 1
ATOM 1654 O O . LEU A 1 223 ? 10.764 3.486 2.868 1.00 82.06 223 LEU A O 1
ATOM 1658 N N . VAL A 1 224 ? 9.335 2.500 1.447 1.00 81.38 224 VAL A N 1
ATOM 1659 C CA . VAL A 1 224 ? 8.744 3.730 0.926 1.00 81.38 224 VAL A CA 1
ATOM 1660 C C . VAL A 1 224 ? 7.254 3.711 1.207 1.00 81.38 224 VAL A C 1
ATOM 1662 O O . VAL A 1 224 ? 6.524 2.875 0.675 1.00 81.38 224 VAL A O 1
ATOM 1665 N N . PHE A 1 225 ? 6.801 4.661 2.018 1.00 79.50 225 PHE A N 1
ATOM 1666 C CA . PHE A 1 225 ? 5.380 4.925 2.193 1.00 79.50 225 PHE A CA 1
ATOM 1667 C C . PHE A 1 225 ? 4.809 5.645 0.975 1.00 79.50 225 PHE A C 1
ATOM 1669 O O . PHE A 1 225 ? 5.495 6.387 0.266 1.00 79.50 225 PHE A O 1
ATOM 1676 N N . HIS A 1 226 ? 3.533 5.402 0.725 1.00 74.19 226 HIS A N 1
ATOM 1677 C CA . HIS A 1 226 ? 2.829 5.902 -0.442 1.00 74.19 226 HIS A CA 1
ATOM 1678 C C . HIS A 1 226 ? 1.482 6.472 -0.024 1.00 74.19 226 HIS A C 1
ATOM 1680 O O . HIS A 1 226 ? 0.571 5.739 0.351 1.00 74.19 226 HIS A O 1
ATOM 1686 N N . PHE A 1 227 ? 1.388 7.794 -0.149 1.00 64.94 227 PHE A N 1
ATOM 1687 C CA . PHE A 1 227 ? 0.201 8.601 0.130 1.00 64.94 227 PHE A CA 1
ATOM 1688 C C . PHE A 1 227 ? -0.280 9.319 -1.141 1.00 64.94 227 PHE A C 1
ATOM 1690 O O . PHE A 1 227 ? -0.622 10.497 -1.115 1.00 64.94 227 PHE A O 1
ATOM 1697 N N . TYR A 1 228 ? -0.219 8.653 -2.300 1.00 62.94 228 TYR A N 1
ATOM 1698 C CA . TYR A 1 228 ? -0.603 9.287 -3.563 1.00 62.94 228 TYR A CA 1
ATOM 1699 C C . TYR A 1 228 ? -2.100 9.130 -3.840 1.00 62.94 228 TYR A C 1
ATOM 1701 O O . TYR A 1 228 ? -2.571 8.053 -4.215 1.00 62.94 228 TYR A O 1
ATOM 1709 N N . GLY A 1 229 ? -2.802 10.257 -3.705 1.00 64.00 229 GLY A N 1
ATOM 1710 C CA . GLY A 1 229 ? -4.229 10.414 -3.970 1.00 64.00 229 GLY A CA 1
ATOM 1711 C C . GLY A 1 229 ? -5.099 10.060 -2.767 1.00 64.00 229 GLY A C 1
ATOM 1712 O O . GLY A 1 229 ? -4.836 9.088 -2.063 1.00 64.00 229 GLY A O 1
ATOM 1713 N N . MET A 1 230 ? -6.162 10.836 -2.558 1.00 69.00 230 MET A N 1
ATOM 1714 C CA . MET A 1 230 ? -7.211 10.478 -1.608 1.00 69.00 230 MET A CA 1
ATOM 1715 C C . MET A 1 230 ? -7.966 9.277 -2.168 1.00 69.00 230 MET A C 1
ATOM 1717 O O . MET A 1 230 ? -8.573 9.357 -3.236 1.00 69.00 230 MET A O 1
ATOM 1721 N N . ARG A 1 231 ? -7.880 8.137 -1.483 1.00 76.69 231 ARG A N 1
ATOM 1722 C CA . ARG A 1 231 ? -8.645 6.940 -1.829 1.00 76.69 231 ARG A CA 1
ATOM 1723 C C . ARG A 1 231 ? -9.787 6.796 -0.828 1.00 76.69 231 ARG A C 1
ATOM 1725 O O . ARG A 1 231 ? -9.529 6.938 0.366 1.00 76.69 231 ARG A O 1
ATOM 1732 N N . PRO A 1 232 ? -11.014 6.483 -1.277 1.00 76.81 232 PRO A N 1
ATOM 1733 C CA . PRO A 1 232 ? -12.180 6.433 -0.396 1.00 76.81 232 PRO A CA 1
ATOM 1734 C C . PRO A 1 232 ? -11.974 5.544 0.843 1.00 76.81 232 PRO A C 1
ATOM 1736 O O . PRO A 1 232 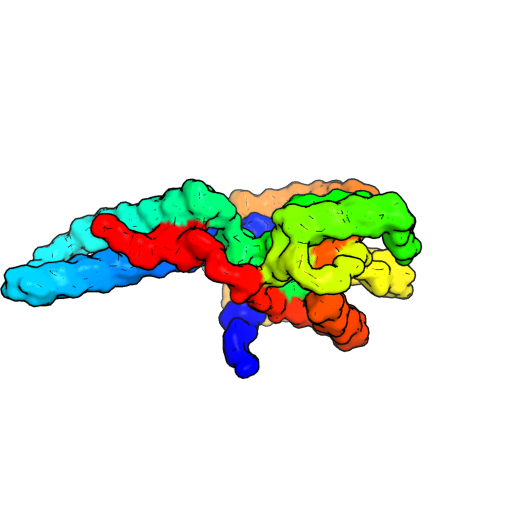? -12.335 5.920 1.950 1.00 76.81 232 PRO A O 1
ATOM 1739 N N . TRP A 1 233 ? -11.285 4.411 0.695 1.00 79.25 233 TRP A N 1
ATOM 1740 C CA . TRP A 1 233 ? -11.014 3.491 1.804 1.00 79.25 233 TRP A CA 1
ATOM 1741 C C . TRP A 1 233 ? -10.054 4.022 2.877 1.00 79.25 233 TRP A C 1
ATOM 1743 O O . TRP A 1 233 ? -9.983 3.426 3.947 1.00 79.25 233 TRP A O 1
ATOM 1753 N N . TYR A 1 234 ? -9.320 5.119 2.649 1.00 79.50 234 TYR A N 1
ATOM 1754 C CA . TYR A 1 234 ? -8.541 5.754 3.723 1.00 79.50 234 TYR A CA 1
ATOM 1755 C C . TYR A 1 234 ? -9.433 6.352 4.818 1.00 79.50 234 TYR A C 1
ATOM 1757 O O . TYR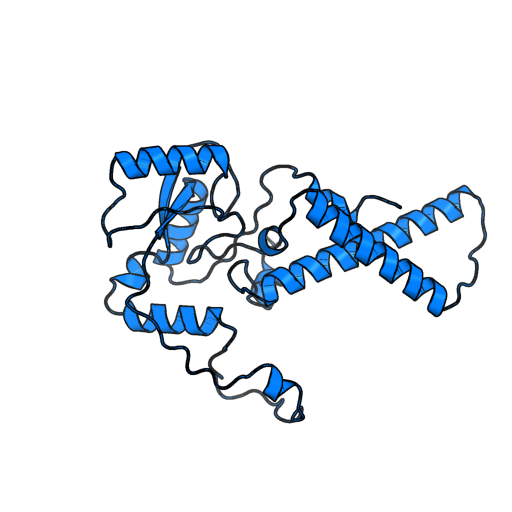 A 1 234 ? -8.972 6.528 5.940 1.00 79.50 234 TYR A O 1
ATOM 1765 N N . TYR A 1 235 ? -10.713 6.581 4.517 1.00 77.75 235 TYR A N 1
ATOM 1766 C CA . TYR A 1 235 ? -11.711 7.116 5.443 1.00 77.75 235 TYR A CA 1
ATOM 1767 C C . TYR A 1 235 ? -12.626 6.045 6.039 1.00 77.75 235 TYR A C 1
ATOM 1769 O O . TYR A 1 235 ? -13.506 6.355 6.835 1.00 77.75 235 TYR A O 1
ATOM 1777 N N . ALA A 1 236 ? -12.439 4.773 5.681 1.00 75.19 236 ALA A N 1
ATOM 1778 C CA . ALA A 1 236 ? -13.304 3.703 6.173 1.00 75.19 236 ALA A CA 1
ATOM 1779 C C . ALA A 1 236 ? -13.273 3.572 7.707 1.00 75.19 236 ALA A C 1
ATOM 1781 O O . ALA A 1 236 ? -14.270 3.191 8.304 1.00 75.19 236 ALA A O 1
ATOM 1782 N N . GLY A 1 237 ? -12.147 3.927 8.338 1.00 62.16 237 GLY A N 1
ATOM 1783 C CA . GLY A 1 237 ? -12.011 3.965 9.796 1.00 62.16 237 GLY A CA 1
ATOM 1784 C C . GLY A 1 237 ? -12.471 5.272 10.448 1.00 62.16 237 GLY A C 1
ATOM 1785 O O . GLY A 1 237 ? -12.401 5.377 11.663 1.00 62.16 237 GLY A O 1
ATOM 1786 N N . THR A 1 238 ? -12.893 6.274 9.669 1.00 67.94 238 THR A N 1
ATOM 1787 C CA . THR A 1 238 ? -13.389 7.565 10.177 1.00 67.94 238 THR A CA 1
ATOM 1788 C C . THR A 1 238 ? -14.895 7.726 10.013 1.00 67.94 238 THR A C 1
ATOM 1790 O O . THR A 1 238 ? -15.432 8.733 10.460 1.00 67.94 238 THR A O 1
ATOM 1793 N N . ALA A 1 239 ? -15.571 6.784 9.348 1.00 56.38 239 ALA A N 1
ATOM 1794 C CA . ALA A 1 239 ? -17.022 6.794 9.235 1.00 56.38 239 ALA A CA 1
ATOM 1795 C C . ALA A 1 239 ? -17.620 6.474 10.617 1.00 56.38 239 ALA A C 1
ATOM 1797 O O . ALA A 1 239 ? -17.403 5.364 11.112 1.00 56.38 239 ALA A O 1
ATOM 1798 N N . PRO A 1 240 ? -18.311 7.424 11.270 1.00 50.38 240 PRO A N 1
ATOM 1799 C CA . PRO A 1 240 ? -19.054 7.092 12.473 1.00 50.38 240 PRO A CA 1
ATOM 1800 C C . PRO A 1 240 ? -20.184 6.106 12.112 1.00 50.38 240 PRO A C 1
ATOM 1802 O O . PRO A 1 240 ? -20.697 6.179 10.990 1.00 50.38 240 PRO A O 1
ATOM 1805 N N . PRO A 1 241 ? -20.552 5.184 13.019 1.00 49.22 241 PRO A N 1
ATOM 1806 C CA . PRO A 1 241 ? -21.831 4.484 12.929 1.00 49.22 241 PRO A CA 1
ATOM 1807 C C . PRO A 1 241 ? -23.010 5.462 12.984 1.00 49.22 241 PRO A C 1
ATOM 1809 O O . PRO A 1 241 ? -22.872 6.525 13.640 1.00 49.22 241 PRO A O 1
#

Mean predicted aligned error: 11.86 Å

Organism: Coccomyxa subellipsoidea (strain C-169) (NCBI:txid574566)

Solvent-accessible surface area (backbone atoms only — not comparable to full-atom values): 13662 Å² total; per-residue (Å²): 143,69,93,57,55,71,51,56,75,70,69,52,21,29,61,28,81,61,64,17,37,50,50,30,48,52,51,33,22,52,43,9,27,53,34,42,53,50,49,53,54,51,52,32,58,76,70,71,53,72,90,73,88,72,54,72,66,57,55,52,50,53,37,51,50,27,18,52,49,15,46,49,44,17,46,75,59,67,46,53,39,29,55,73,28,29,12,35,65,67,48,68,17,28,42,50,83,73,68,45,84,38,88,65,85,64,79,77,51,72,67,53,48,54,51,37,46,53,48,18,58,74,64,11,10,16,50,43,38,51,58,72,81,62,77,38,77,39,54,36,59,39,54,71,44,65,74,35,102,62,7,69,64,53,45,50,53,54,51,42,51,42,72,69,49,69,80,78,71,85,86,78,97,72,92,80,82,82,72,72,61,69,60,72,74,55,63,90,67,79,75,77,80,76,70,80,82,79,37,26,28,32,25,28,32,59,70,59,50,56,52,30,52,51,31,66,70,71,72,53,90,56,74,42,78,55,86,61,70,94,52,78,32,78,45,25,28,64,61,65,129

Foldseek 3Di:
DPPFPPLVVVVDALLQPPVQLVVLLVVQLVLQLVLQVVVVVVVCVVVVHDDDDDDPVVSVVSSVVSSVQLSVLLVVLVHGSNLQGFAKLQAQASLFDDWAFDPAQDADDPVRLVVLLVCCLVRNARHARHNDDDKGFAKHNHNCLCPPPCNPVSVVVVVCVSNVNDPPPPDDPDPPPDDDPVPVVDPPDPPPPPDRPGIITHIHHPVSVVVSVVCSVVVHIDTHRYDPDDRVSVCSSNDHD

Sequence (241 aa):
MEDSVTGFALRVSCATPVLGPALGMSGIGLSSILAGEASRRFGSHLRGETRRHRSAQAVAQDAALDAIMGITLFKLMGGRFRNLMPSSLLRPGACAVESLPAPGSEYASQMAKGELKRLFHRDGCHHCGRRNGRVIGDHIPPNKLMHGPAGTQKAIQQITSSLGFSESSSKAPFSRLSGKLGQILMGKGRVRVAGPARQRYYPQCALCSGKQSNVVRMGKDMLVFHF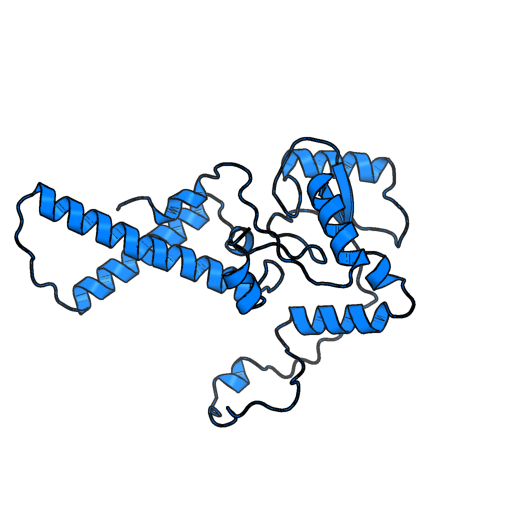YGMRPWYYAGTAPP

Radius of gyration: 21.92 Å; Cα contacts (8 Å, |Δi|>4): 329; chains: 1; bounding box: 55×46×62 Å

Secondary structure (DSSP, 8-state):
--TTHHHHHTT--TT-TTHHHHHHHHHHHHHHHHHHHHHHHHHHHHTT-------HHHHHHHHHHHHHHHHHHHHHTT--GGGGSPEETTS--TT----EE--TTSPPPHHHHHHHHHHHHHH--TTT---SS-EEEEEES-HHHHSSTTHHHHHHHHHHHHTT-----S--------SSHHHHHS--------SS---EEEEEEHHHHHHHHHHHHHT---EE----S--GGGGTTT---

pLDDT: mean 76.38, std 20.36, range [30.12, 96.69]